Protein AF-A0A8I1H7A1-F1 (afdb_monomer_lite)

Structure (mmCIF, N/CA/C/O backbone):
data_AF-A0A8I1H7A1-F1
#
_entry.id   AF-A0A8I1H7A1-F1
#
loop_
_atom_site.group_PDB
_atom_site.id
_atom_site.type_symbol
_atom_site.label_atom_id
_atom_site.label_alt_id
_atom_site.label_comp_id
_atom_site.label_asym_id
_atom_site.l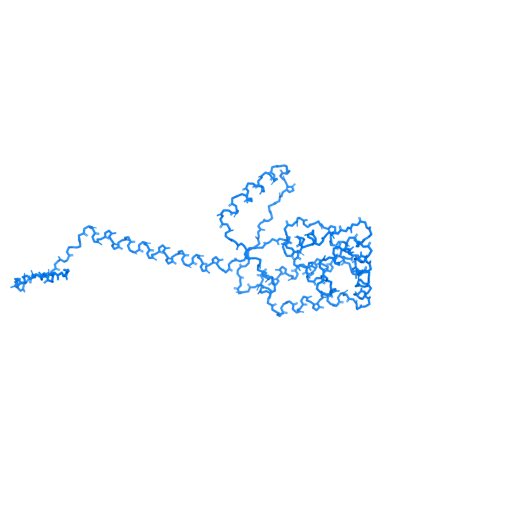abel_entity_id
_atom_site.label_seq_id
_atom_site.pdbx_PDB_ins_code
_atom_site.Cartn_x
_atom_site.Cartn_y
_atom_site.Cartn_z
_atom_site.occupancy
_atom_site.B_iso_or_equiv
_atom_site.auth_seq_id
_atom_site.auth_comp_id
_atom_site.auth_asym_id
_atom_site.auth_atom_id
_atom_site.pdbx_PDB_model_num
ATOM 1 N N . MET A 1 1 ? 8.834 31.599 65.708 1.00 32.88 1 MET A N 1
ATOM 2 C CA . MET A 1 1 ? 8.433 30.574 64.722 1.00 32.88 1 MET A CA 1
ATOM 3 C C . MET A 1 1 ? 7.404 29.672 65.388 1.00 32.88 1 MET A C 1
ATOM 5 O O . MET A 1 1 ? 7.697 29.190 66.468 1.00 32.88 1 MET A O 1
ATOM 9 N N . ASN A 1 2 ? 6.208 29.604 64.781 1.00 33.12 2 ASN A N 1
ATOM 10 C CA . ASN A 1 2 ? 5.102 28.621 64.853 1.00 33.12 2 ASN A CA 1
ATOM 11 C C . ASN A 1 2 ? 5.224 27.429 65.823 1.00 33.12 2 ASN A C 1
ATOM 13 O O . ASN A 1 2 ? 6.279 26.820 65.880 1.00 33.12 2 ASN A O 1
ATOM 17 N N . LYS A 1 3 ? 4.172 26.926 66.477 1.00 35.88 3 LYS A N 1
ATOM 18 C CA . LYS A 1 3 ? 2.730 27.231 66.564 1.00 35.88 3 LYS A CA 1
ATOM 19 C C . LYS A 1 3 ? 2.245 26.525 67.845 1.00 35.88 3 LYS A C 1
ATOM 21 O O . LYS A 1 3 ? 2.790 25.490 68.207 1.00 35.88 3 LYS A O 1
ATOM 26 N N . LYS A 1 4 ? 1.247 27.107 68.508 1.00 35.09 4 LYS A N 1
ATOM 27 C CA . LYS A 1 4 ? 0.499 26.514 69.621 1.00 35.09 4 LYS A CA 1
ATOM 28 C C . LYS A 1 4 ? -0.299 25.303 69.132 1.00 35.09 4 LYS A C 1
ATOM 30 O O . LYS A 1 4 ? -1.112 25.463 68.223 1.00 35.09 4 LYS A O 1
ATOM 35 N N . ASP A 1 5 ? -0.099 24.155 69.765 1.00 41.91 5 ASP A N 1
ATOM 36 C CA . ASP A 1 5 ? -1.094 23.086 69.816 1.00 41.91 5 ASP A CA 1
ATOM 37 C C . ASP A 1 5 ? -2.109 23.470 70.900 1.00 41.91 5 ASP A C 1
ATOM 39 O O . ASP A 1 5 ? -1.973 23.104 72.066 1.00 41.91 5 ASP A O 1
ATOM 43 N N . ASP A 1 6 ? -3.086 24.301 70.527 1.00 38.75 6 ASP A N 1
ATOM 44 C CA . ASP A 1 6 ? -4.230 24.590 71.390 1.00 38.75 6 ASP A CA 1
ATOM 45 C C . ASP A 1 6 ? -5.282 23.486 71.178 1.00 38.75 6 ASP A C 1
ATOM 47 O O . ASP A 1 6 ? -5.896 23.340 70.121 1.00 38.75 6 ASP A O 1
ATOM 51 N N . PHE A 1 7 ? -5.408 22.679 72.228 1.00 34.69 7 PHE A N 1
ATOM 52 C CA . PHE A 1 7 ? -6.359 21.607 72.478 1.00 34.69 7 PHE A CA 1
ATOM 53 C C . PHE A 1 7 ? -7.799 21.961 72.072 1.00 34.69 7 PHE A C 1
ATOM 55 O O . PHE A 1 7 ? -8.374 22.928 72.575 1.00 34.69 7 PHE A O 1
ATOM 62 N N . ILE A 1 8 ? -8.438 21.105 71.266 1.00 35.66 8 ILE A N 1
ATOM 63 C CA . ILE A 1 8 ? -9.904 21.048 71.220 1.00 35.66 8 ILE A CA 1
ATOM 64 C C . ILE A 1 8 ? -10.352 20.319 72.484 1.00 35.66 8 ILE A C 1
ATOM 66 O O . ILE A 1 8 ? -10.270 19.096 72.596 1.00 35.66 8 ILE A O 1
ATOM 70 N N . ASN A 1 9 ? -10.774 21.108 73.463 1.00 34.09 9 ASN A N 1
ATOM 71 C CA . ASN A 1 9 ? -11.337 20.637 74.714 1.00 34.09 9 ASN A CA 1
ATOM 72 C C . ASN A 1 9 ? -12.786 20.194 74.450 1.00 34.09 9 ASN A C 1
ATOM 74 O O . ASN A 1 9 ? -13.705 21.011 74.469 1.00 34.09 9 ASN A O 1
ATOM 78 N N . VAL A 1 10 ? -12.987 18.913 74.137 1.00 37.28 10 VAL A N 1
ATOM 79 C CA . VAL A 1 10 ? -14.326 18.317 74.059 1.00 37.28 10 VAL A CA 1
ATOM 80 C C . VAL A 1 10 ? -14.722 17.918 75.477 1.00 37.28 10 VAL A C 1
ATOM 82 O O . VAL A 1 10 ? -14.347 16.856 75.969 1.00 37.28 10 VAL A O 1
ATOM 85 N N . SER A 1 11 ? -15.448 18.795 76.167 1.00 37.56 11 SER A N 1
ATOM 86 C CA . SER A 1 11 ? -16.102 18.444 77.425 1.00 37.56 11 SER A CA 1
ATOM 87 C C . SER A 1 11 ? -17.269 17.506 77.123 1.00 37.56 11 SER A C 1
ATOM 89 O O . SER A 1 11 ? -18.320 17.947 76.660 1.00 37.56 11 SER A O 1
ATOM 91 N N . VAL A 1 12 ? -17.076 16.213 77.369 1.00 37.12 12 VAL A N 1
ATOM 92 C CA . VAL A 1 12 ? -18.150 15.218 77.336 1.00 37.12 12 VAL A CA 1
ATOM 93 C C . VAL A 1 12 ? -18.848 15.255 78.694 1.00 37.12 12 VAL A C 1
ATOM 95 O O . VAL A 1 12 ? -18.356 14.692 79.669 1.00 37.12 12 VAL A O 1
ATOM 98 N N . ALA A 1 13 ? -19.975 15.961 78.777 1.00 39.50 13 ALA A N 1
ATOM 99 C CA . ALA A 1 13 ?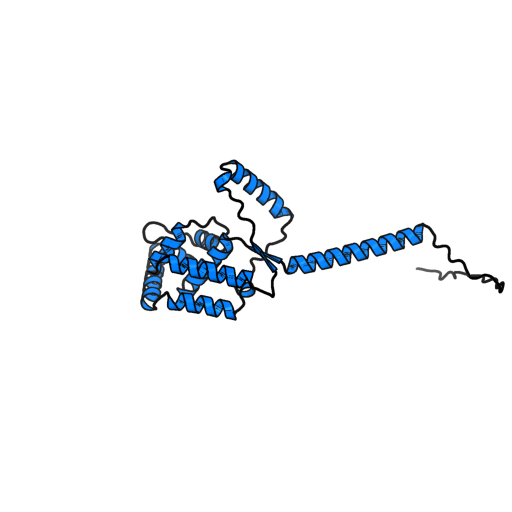 -20.949 15.690 79.824 1.00 39.50 13 ALA A CA 1
ATOM 100 C C . ALA A 1 13 ? -21.629 14.368 79.447 1.00 39.50 13 ALA A C 1
ATOM 102 O O . ALA A 1 13 ? -22.331 14.297 78.442 1.00 39.50 13 ALA A O 1
ATOM 103 N N . VAL A 1 14 ? -21.324 13.308 80.194 1.00 39.69 14 VAL A N 1
ATOM 104 C CA . VAL A 1 14 ? -21.950 11.996 80.022 1.00 39.69 14 VAL A CA 1
ATOM 105 C C . VAL A 1 14 ? -23.313 12.061 80.709 1.00 39.69 14 VAL A C 1
ATOM 107 O O . VAL A 1 14 ? -23.383 12.026 81.935 1.00 39.69 14 VAL A O 1
ATOM 110 N N . ASP A 1 15 ? -24.373 12.202 79.919 1.00 40.38 15 ASP A N 1
ATOM 111 C CA . ASP A 1 15 ? -25.725 11.796 80.302 1.00 40.38 15 ASP A CA 1
ATOM 112 C C . ASP A 1 15 ? -26.018 10.485 79.555 1.00 40.38 15 ASP A C 1
ATOM 114 O O . ASP A 1 15 ? -25.847 10.398 78.339 1.00 40.38 15 ASP A O 1
ATOM 118 N N . GLU A 1 16 ? -26.333 9.420 80.289 1.00 47.00 16 GLU A N 1
ATOM 119 C CA . GLU A 1 16 ? -26.251 8.028 79.818 1.00 47.00 16 GLU A CA 1
ATOM 120 C C . GLU A 1 16 ? -27.453 7.561 78.967 1.00 47.00 16 GLU A C 1
ATOM 122 O O . GLU A 1 16 ? -27.663 6.358 78.850 1.00 47.00 16 GLU A O 1
ATOM 127 N N . ASN A 1 17 ? -28.253 8.446 78.351 1.00 51.06 17 ASN A N 1
ATOM 128 C CA . ASN A 1 17 ? -29.466 8.021 77.622 1.00 51.06 17 ASN A CA 1
ATOM 129 C C . ASN A 1 17 ? -29.839 8.804 76.342 1.00 51.06 17 ASN A C 1
ATOM 131 O O . ASN A 1 17 ? -31.020 8.872 76.010 1.00 51.06 17 ASN A O 1
ATOM 135 N N . GLU A 1 18 ? -28.890 9.324 75.559 1.00 42.22 18 GLU A N 1
ATOM 136 C CA . GLU A 1 18 ? -29.196 9.792 74.192 1.00 42.22 18 GLU A CA 1
ATOM 137 C C . GLU A 1 18 ? -28.141 9.311 73.183 1.00 42.22 18 GLU A C 1
ATOM 139 O O . GLU A 1 18 ? -26.949 9.590 73.318 1.00 42.22 18 GLU A O 1
ATOM 144 N N . GLU A 1 19 ? -28.574 8.566 72.155 1.00 38.59 19 GLU A N 1
ATOM 145 C CA . GLU A 1 19 ? -27.741 8.299 70.976 1.00 38.59 19 GLU A CA 1
ATOM 146 C C . GLU A 1 19 ? -27.331 9.643 70.351 1.00 38.59 19 GLU A C 1
ATOM 148 O O . GLU A 1 19 ? -28.201 10.488 70.113 1.00 38.59 19 GLU A O 1
ATOM 153 N N . PRO A 1 20 ? -26.039 9.880 70.050 1.00 38.78 20 PRO A N 1
ATOM 154 C CA . PRO A 1 20 ? -25.630 11.135 69.447 1.00 38.78 20 PRO A CA 1
ATOM 155 C C . PRO A 1 20 ? -26.205 11.215 68.030 1.00 38.78 20 PRO A C 1
ATOM 157 O O . PRO A 1 20 ? -25.736 10.552 67.102 1.00 38.78 20 PRO A O 1
ATOM 160 N N . ALA A 1 21 ? -27.231 12.045 67.854 1.00 36.34 21 ALA A N 1
ATOM 161 C CA . ALA A 1 21 ? -27.730 12.418 66.543 1.00 36.34 21 ALA A CA 1
ATOM 162 C C . ALA A 1 21 ? -26.662 13.269 65.840 1.00 36.34 21 ALA A C 1
ATOM 164 O O . ALA A 1 21 ? -26.548 14.474 66.066 1.00 36.34 21 ALA A O 1
ATOM 165 N N . TYR A 1 22 ? -25.854 12.637 64.988 1.00 42.53 22 TYR A N 1
ATOM 166 C CA . TYR A 1 22 ? -24.931 13.339 64.102 1.00 42.53 22 TYR A CA 1
ATOM 167 C C . TYR A 1 22 ? -25.738 14.140 63.070 1.00 42.53 22 TYR A C 1
ATOM 169 O O . TYR A 1 22 ? -26.130 13.618 62.028 1.00 42.53 22 TYR A O 1
ATOM 177 N N . GLN A 1 23 ? -26.003 15.415 63.354 1.00 43.47 23 GLN A N 1
ATOM 178 C CA . GLN A 1 23 ? -26.499 16.349 62.348 1.00 43.47 23 GLN A CA 1
ATOM 179 C C . GLN A 1 23 ? -25.325 16.756 61.451 1.00 43.47 23 GLN A C 1
ATOM 181 O O . GLN A 1 23 ? -24.475 17.556 61.840 1.00 43.47 23 GLN A O 1
ATOM 186 N N . LEU A 1 24 ? -25.255 16.156 60.260 1.00 45.34 24 LEU A N 1
ATOM 187 C CA . LEU A 1 24 ? -24.391 16.627 59.178 1.00 45.34 24 LEU A CA 1
ATOM 188 C C . LEU A 1 24 ? -24.823 18.056 58.828 1.00 45.34 24 LEU A C 1
ATOM 190 O O . LEU A 1 24 ? -25.981 18.284 58.488 1.00 45.34 24 LEU A O 1
ATOM 194 N N . THR A 1 25 ? -23.917 19.023 58.951 1.00 55.69 25 THR A N 1
ATOM 195 C CA . THR A 1 25 ? -24.183 20.399 58.521 1.00 55.69 25 THR A CA 1
ATOM 196 C C . THR A 1 25 ? -24.289 20.449 56.993 1.00 55.69 25 THR A C 1
ATOM 198 O O . THR A 1 25 ? -23.639 19.667 56.290 1.00 55.69 25 THR A O 1
ATOM 201 N N . ASP A 1 26 ? -25.099 21.370 56.462 1.00 57.97 26 ASP A N 1
ATOM 202 C CA . ASP A 1 26 ? -25.325 21.515 55.013 1.00 57.97 26 ASP A CA 1
ATOM 203 C C . ASP A 1 26 ? -24.002 21.678 54.234 1.00 57.97 26 ASP A C 1
ATOM 205 O O . ASP A 1 26 ? -23.821 21.084 53.174 1.00 57.97 26 ASP A O 1
ATOM 209 N N . GLU A 1 27 ? -23.017 22.371 54.817 1.00 56.62 27 GLU A N 1
ATOM 210 C CA . GLU A 1 27 ? -21.684 22.557 54.226 1.00 56.62 27 GLU A CA 1
ATOM 211 C C . GLU A 1 27 ? -20.889 21.250 54.080 1.00 56.62 27 GLU A C 1
ATOM 213 O O . GLU A 1 27 ? -20.251 21.030 53.049 1.00 56.62 27 GLU A O 1
ATOM 218 N N . LEU A 1 28 ? -20.946 20.359 55.079 1.00 51.44 28 LEU A N 1
ATOM 219 C CA . LEU A 1 28 ? -20.243 19.072 55.038 1.00 51.44 28 LEU A CA 1
ATOM 220 C C . LEU A 1 28 ? -20.914 18.115 54.042 1.00 51.44 28 LEU A C 1
ATOM 222 O O . LEU A 1 28 ? -20.248 17.334 53.361 1.00 51.44 28 LEU A O 1
ATOM 226 N N . THR A 1 29 ? -22.237 18.216 53.919 1.00 56.41 29 THR A N 1
ATOM 227 C CA . THR A 1 29 ? -23.033 17.457 52.949 1.00 56.41 29 THR A CA 1
ATOM 228 C C . THR A 1 29 ? -22.692 17.883 51.517 1.00 56.41 29 THR A C 1
ATOM 230 O O . THR A 1 29 ? -22.436 17.031 50.665 1.00 56.41 29 THR A O 1
ATOM 233 N N . ASP A 1 30 ? -22.564 19.188 51.267 1.00 54.41 30 ASP A N 1
ATOM 234 C CA . ASP A 1 30 ? -22.158 19.743 49.971 1.00 54.41 30 ASP A CA 1
ATOM 235 C C . ASP A 1 30 ? -20.703 19.425 49.592 1.00 54.41 30 ASP A C 1
ATOM 237 O O . ASP A 1 30 ? -20.370 19.319 48.405 1.00 54.41 30 ASP A O 1
ATOM 241 N N . GLU A 1 31 ? -19.810 19.290 50.574 1.00 58.41 31 GLU A N 1
ATOM 242 C CA . GLU A 1 31 ? -18.428 18.848 50.355 1.00 58.41 31 GLU A CA 1
ATOM 243 C C . GLU A 1 31 ? -18.361 17.368 49.968 1.00 58.41 31 GLU A C 1
ATOM 245 O O . GLU A 1 31 ? -17.652 17.004 49.025 1.00 58.41 31 GLU A O 1
ATOM 250 N N . ILE A 1 32 ? -19.149 16.520 50.634 1.00 56.78 32 ILE A N 1
ATOM 251 C CA . ILE A 1 32 ? -19.260 15.091 50.320 1.00 56.78 32 ILE A CA 1
ATOM 252 C C . ILE A 1 32 ? -19.882 14.896 48.932 1.00 56.78 32 ILE A C 1
ATOM 254 O O . ILE A 1 32 ? -19.345 14.124 48.136 1.00 56.78 32 ILE A O 1
ATOM 258 N N . ILE A 1 33 ? -20.951 15.626 48.596 1.00 56.53 33 ILE A N 1
ATOM 259 C CA . ILE A 1 33 ? -21.580 15.578 47.266 1.00 56.53 33 ILE A CA 1
ATOM 260 C C . ILE A 1 33 ? -20.578 16.003 46.187 1.00 56.53 33 ILE A C 1
ATOM 262 O O . ILE A 1 33 ? -20.385 15.278 45.212 1.00 56.53 33 ILE A O 1
ATOM 266 N N . ARG A 1 34 ? -19.845 17.108 46.388 1.00 59.62 34 ARG A N 1
ATOM 267 C CA . ARG A 1 34 ? -18.797 17.543 45.447 1.00 59.62 34 ARG A CA 1
ATOM 268 C C . ARG A 1 34 ? -17.654 16.542 45.319 1.00 59.62 34 ARG A C 1
ATOM 270 O O . ARG A 1 34 ? -17.123 16.369 44.223 1.00 59.62 34 ARG A O 1
ATOM 277 N N . ALA A 1 35 ? -17.248 15.887 46.403 1.00 56.81 35 ALA A N 1
ATOM 278 C CA . ALA A 1 35 ? -16.208 14.864 46.366 1.00 56.81 35 ALA A CA 1
ATOM 279 C C . ALA A 1 35 ? -16.670 13.607 45.608 1.00 56.81 35 ALA A C 1
ATOM 281 O O . ALA A 1 35 ? -15.897 13.051 44.824 1.00 56.81 35 ALA A O 1
ATOM 282 N N . ILE A 1 36 ? -17.928 13.194 45.793 1.00 57.94 36 ILE A N 1
ATOM 283 C CA . ILE A 1 36 ? -18.551 12.073 45.077 1.00 57.94 36 ILE A CA 1
ATOM 284 C C . ILE A 1 36 ? -18.686 12.401 43.589 1.00 57.94 36 ILE A C 1
ATOM 286 O O . ILE A 1 36 ? -18.237 11.608 42.763 1.00 57.94 36 ILE A O 1
ATOM 290 N N . ASP A 1 37 ? -19.201 13.581 43.240 1.00 56.47 37 ASP A N 1
ATOM 291 C CA . ASP A 1 37 ? -19.357 14.019 41.850 1.00 56.47 37 ASP A CA 1
ATOM 292 C C . ASP A 1 37 ? -18.008 14.161 41.143 1.00 56.47 37 ASP A C 1
ATOM 294 O O . ASP A 1 37 ? -17.849 13.719 40.005 1.00 56.47 37 ASP A O 1
ATOM 298 N N . ASN A 1 38 ? -16.991 14.709 41.814 1.00 59.91 38 ASN A N 1
ATOM 299 C CA . ASN A 1 38 ? -15.650 14.818 41.244 1.00 59.91 38 ASN A CA 1
ATOM 300 C C . ASN A 1 38 ? -14.985 13.448 41.055 1.00 59.91 38 ASN A C 1
ATOM 302 O O . ASN A 1 38 ? -14.367 13.221 40.015 1.00 59.91 38 ASN A O 1
ATOM 306 N N . ASN A 1 39 ? -15.129 12.514 42.000 1.00 59.09 39 ASN A N 1
ATOM 307 C CA . ASN A 1 39 ? -14.606 11.153 41.836 1.00 59.09 39 ASN A CA 1
ATOM 308 C C . ASN A 1 39 ? -15.377 10.353 40.782 1.00 59.09 39 ASN A C 1
ATOM 310 O O . ASN A 1 39 ? -14.766 9.593 40.031 1.00 59.09 39 ASN A O 1
ATOM 314 N N . PHE A 1 40 ? -16.695 10.529 40.686 1.00 55.44 40 PHE A N 1
ATOM 315 C CA . PHE A 1 40 ? -17.517 9.877 39.674 1.00 55.44 40 PHE A CA 1
ATOM 316 C C . PHE A 1 40 ? -17.194 10.411 38.276 1.00 55.44 40 PHE A C 1
ATOM 318 O O . PHE A 1 40 ? -16.955 9.624 37.361 1.00 55.44 40 PHE A O 1
ATOM 325 N N . ASN A 1 41 ? -17.074 11.733 38.120 1.00 58.16 41 ASN A N 1
ATOM 326 C CA . ASN A 1 41 ? -16.686 12.370 36.862 1.00 58.16 41 ASN A CA 1
ATOM 327 C C . ASN A 1 41 ? -15.252 12.026 36.460 1.00 58.16 41 ASN A C 1
ATOM 329 O O . ASN A 1 41 ? -15.004 11.760 35.287 1.00 58.16 41 ASN A O 1
ATOM 333 N N . LYS A 1 42 ? -14.321 11.950 37.415 1.00 56.91 42 LYS A N 1
ATOM 334 C CA . LYS A 1 42 ? -12.947 11.513 37.153 1.00 56.91 42 LYS A CA 1
ATOM 335 C C . LYS A 1 42 ? -12.884 10.032 36.770 1.00 56.91 42 LYS A C 1
ATOM 337 O O . LYS A 1 42 ? -12.254 9.702 35.776 1.00 56.91 42 LYS A O 1
ATOM 342 N N . SER A 1 43 ? -13.612 9.155 37.464 1.00 60.06 43 SER A N 1
ATOM 343 C CA . SER A 1 43 ? -13.704 7.727 37.121 1.00 60.06 43 SER A CA 1
ATOM 344 C C . SER A 1 43 ? -14.382 7.493 35.766 1.00 60.06 43 SER A C 1
ATOM 346 O O . SER A 1 43 ? -13.986 6.603 35.014 1.00 60.06 43 SER A O 1
ATOM 348 N N . CYS A 1 44 ? -15.398 8.291 35.427 1.00 48.72 44 CYS A N 1
ATOM 349 C CA . CYS A 1 44 ? -16.072 8.231 34.135 1.00 48.72 44 CYS A CA 1
ATOM 350 C C . CYS A 1 44 ? -15.167 8.767 33.018 1.00 48.72 44 CYS A C 1
ATOM 352 O O . CYS A 1 44 ? -15.040 8.114 31.988 1.00 48.72 44 CYS A O 1
ATOM 354 N N . ALA A 1 45 ? -14.461 9.879 33.245 1.00 50.19 45 ALA A N 1
ATOM 355 C CA . ALA A 1 45 ? -13.460 10.411 32.324 1.00 50.19 45 ALA A CA 1
ATOM 356 C C . ALA A 1 45 ? -12.310 9.421 32.097 1.00 50.19 45 ALA A C 1
ATOM 358 O O . ALA A 1 45 ? -11.967 9.171 30.952 1.00 50.19 45 ALA A O 1
ATOM 359 N N . GLU A 1 46 ? -11.794 8.773 33.144 1.00 54.22 46 GLU A N 1
ATOM 360 C CA . GLU A 1 46 ? -10.767 7.727 33.041 1.00 54.22 46 GLU A CA 1
ATOM 361 C C . GLU A 1 46 ? -11.284 6.484 32.295 1.00 54.22 46 GLU A C 1
ATOM 363 O O . GLU A 1 46 ? -10.560 5.895 31.497 1.00 54.22 46 GLU A O 1
ATOM 368 N N . LYS A 1 47 ? -12.551 6.088 32.486 1.00 49.81 47 LYS A N 1
ATOM 369 C CA . LYS A 1 47 ? -13.183 4.996 31.719 1.00 49.81 47 LYS A CA 1
ATOM 370 C C . LYS A 1 47 ? -13.416 5.370 30.256 1.00 49.81 47 LYS A C 1
ATOM 372 O O . LYS A 1 47 ? -13.212 4.527 29.387 1.00 49.81 47 LYS A O 1
ATOM 377 N N . ILE A 1 48 ? -13.825 6.606 29.978 1.00 47.16 48 ILE A N 1
ATOM 378 C CA . ILE A 1 48 ? -13.997 7.150 28.625 1.00 47.16 48 ILE A CA 1
ATOM 379 C C . ILE A 1 48 ? -12.635 7.284 27.940 1.00 47.16 48 ILE A C 1
ATOM 381 O O . ILE A 1 48 ? -12.503 6.894 26.788 1.00 47.16 48 ILE A O 1
ATOM 385 N N . GLU A 1 49 ? -11.599 7.727 28.647 1.00 45.09 49 GLU A N 1
ATOM 386 C CA . GLU A 1 49 ? -10.218 7.797 28.166 1.00 45.09 49 GLU A CA 1
ATOM 387 C C . GLU A 1 49 ? -9.637 6.391 27.929 1.00 45.09 49 GLU A C 1
ATOM 389 O O . GLU A 1 49 ? -9.000 6.154 26.902 1.00 45.09 49 GLU A O 1
ATOM 394 N N . ALA A 1 50 ? -9.949 5.415 28.792 1.00 47.47 50 ALA A N 1
ATOM 395 C CA . ALA A 1 50 ? -9.615 3.995 28.619 1.00 47.47 50 ALA A CA 1
ATOM 396 C C . ALA A 1 50 ? -10.385 3.310 27.466 1.00 47.47 50 ALA A C 1
ATOM 398 O O . ALA A 1 50 ? -9.902 2.334 26.882 1.00 47.47 50 ALA A O 1
ATOM 399 N N . LEU A 1 51 ? -11.585 3.798 27.134 1.00 45.78 51 LEU A N 1
ATOM 400 C CA . LEU A 1 51 ? -12.372 3.382 25.967 1.00 45.78 51 LEU A CA 1
ATOM 401 C C . LEU A 1 51 ? -11.854 4.050 24.684 1.00 45.78 51 LEU A C 1
ATOM 403 O O . LEU A 1 51 ? -11.679 3.375 23.672 1.00 45.78 51 LEU A O 1
ATOM 407 N N . HIS A 1 52 ? -11.533 5.344 24.735 1.00 45.09 52 HIS A N 1
ATOM 408 C CA . HIS A 1 52 ? -10.968 6.117 23.626 1.00 45.09 52 HIS A CA 1
ATOM 409 C C . HIS A 1 52 ? -9.561 5.637 23.252 1.00 45.09 52 HIS A C 1
ATOM 411 O O . HIS A 1 52 ? -9.238 5.578 22.070 1.00 45.09 52 HIS A O 1
ATOM 417 N N . THR A 1 53 ? -8.748 5.193 24.215 1.00 50.16 53 THR A N 1
ATOM 418 C CA . THR A 1 53 ? -7.428 4.588 23.942 1.00 50.16 53 THR A CA 1
ATOM 419 C C . THR A 1 53 ? -7.500 3.243 23.205 1.00 50.16 53 THR A C 1
ATOM 421 O O . THR A 1 53 ? -6.468 2.749 22.754 1.00 50.16 53 THR A O 1
ATOM 424 N N . LYS A 1 54 ? -8.691 2.646 23.033 1.00 56.31 54 LYS A N 1
ATOM 425 C CA . LYS A 1 54 ? -8.890 1.364 22.328 1.00 56.31 54 LYS A CA 1
ATOM 426 C C . LYS A 1 54 ? -9.674 1.467 21.021 1.00 56.31 54 LYS A C 1
ATOM 428 O O . LYS A 1 54 ? -9.804 0.450 20.332 1.00 56.31 54 LYS A O 1
ATOM 433 N N . ILE A 1 55 ? -10.201 2.646 20.692 1.00 59.59 55 ILE A N 1
ATOM 434 C CA . ILE A 1 55 ? -10.963 2.868 19.463 1.00 59.59 55 ILE A CA 1
ATOM 435 C C . ILE A 1 55 ? -10.025 3.403 18.383 1.00 59.59 55 ILE A C 1
ATOM 437 O O . ILE A 1 55 ? -9.475 4.495 18.496 1.00 59.59 55 ILE A O 1
ATOM 441 N N . ILE A 1 56 ? -9.850 2.625 17.320 1.00 67.12 56 ILE A N 1
ATOM 442 C CA . ILE A 1 56 ? -9.076 3.020 16.145 1.00 67.12 56 ILE A CA 1
ATOM 443 C C . ILE A 1 56 ? -10.058 3.527 15.104 1.00 67.12 56 ILE A C 1
ATOM 445 O O . ILE A 1 56 ? -10.944 2.788 14.693 1.00 67.12 56 ILE A O 1
ATOM 449 N N . ILE A 1 57 ? -9.900 4.768 14.661 1.00 65.19 57 ILE A N 1
ATOM 450 C CA . ILE A 1 57 ? -10.695 5.313 13.559 1.00 65.19 57 ILE A CA 1
ATOM 451 C C . ILE A 1 57 ? -9.851 5.236 12.292 1.00 65.19 57 ILE A C 1
ATOM 453 O O . ILE A 1 57 ? -8.725 5.728 12.302 1.00 65.19 57 ILE A O 1
ATOM 457 N N . THR A 1 58 ? -10.379 4.642 11.220 1.00 72.38 58 THR A N 1
ATOM 458 C CA . THR A 1 58 ? -9.672 4.567 9.932 1.00 72.38 58 THR A CA 1
ATOM 459 C C . THR A 1 58 ? -10.560 4.859 8.723 1.00 72.38 58 THR A C 1
ATOM 461 O O . THR A 1 58 ? -11.773 4.698 8.808 1.00 72.38 58 THR A O 1
ATOM 464 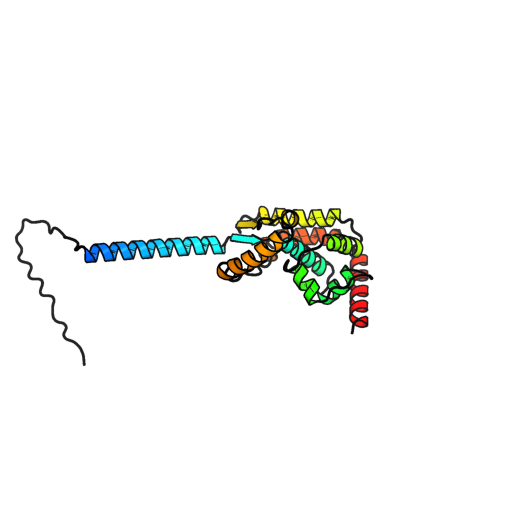N N . SER A 1 59 ? -9.995 5.289 7.591 1.00 77.88 59 SER A N 1
ATOM 465 C CA . SER A 1 59 ? -10.724 5.500 6.330 1.00 77.88 59 SER A CA 1
ATOM 466 C C . SER A 1 59 ? -10.312 4.543 5.208 1.00 77.88 59 SER A C 1
ATOM 468 O O . SER A 1 59 ? -9.265 3.894 5.246 1.00 77.88 59 SER A O 1
ATOM 470 N N . ALA A 1 60 ? -11.134 4.490 4.155 1.00 81.50 60 ALA A N 1
ATOM 471 C CA . ALA A 1 60 ? -10.847 3.710 2.954 1.00 81.50 60 ALA A CA 1
ATOM 472 C C . ALA A 1 60 ? -9.500 4.098 2.314 1.00 81.50 60 ALA A C 1
ATOM 474 O O . ALA A 1 60 ? -8.765 3.221 1.854 1.00 81.50 60 ALA A O 1
ATOM 475 N N . GLU A 1 61 ? -9.163 5.392 2.315 1.00 84.31 61 GLU A N 1
ATOM 476 C CA . GLU A 1 61 ? -7.904 5.927 1.795 1.00 84.31 61 GLU A CA 1
ATOM 477 C C . GLU A 1 61 ? -6.696 5.502 2.628 1.00 84.31 61 GLU A C 1
ATOM 479 O O . GLU A 1 61 ? -5.655 5.198 2.056 1.00 84.31 61 GLU A O 1
ATOM 484 N N . GLU A 1 62 ? -6.808 5.448 3.955 1.00 84.44 62 GLU A N 1
ATOM 485 C CA . GLU A 1 62 ? -5.701 5.012 4.815 1.00 84.44 62 GLU A CA 1
ATOM 486 C C . GLU A 1 62 ? -5.399 3.525 4.626 1.00 84.44 62 GLU A C 1
ATOM 488 O O . GLU A 1 62 ? -4.238 3.141 4.494 1.00 84.44 62 GLU A O 1
ATOM 493 N N . ILE A 1 63 ? -6.438 2.692 4.525 1.00 87.38 63 ILE A N 1
ATOM 494 C CA . ILE A 1 63 ? -6.294 1.253 4.260 1.00 87.38 63 ILE A CA 1
ATOM 495 C C . ILE A 1 63 ? -5.676 1.028 2.882 1.00 87.38 63 ILE A C 1
ATOM 497 O O . ILE A 1 63 ? -4.793 0.187 2.704 1.00 87.38 63 ILE A O 1
ATOM 501 N N . PHE A 1 64 ? -6.108 1.810 1.896 1.00 88.88 64 PHE A N 1
ATOM 502 C CA . PHE A 1 64 ? -5.563 1.720 0.553 1.00 88.88 64 PHE A CA 1
ATOM 503 C C . PHE A 1 64 ? -4.105 2.204 0.517 1.00 88.88 64 PHE A C 1
ATOM 505 O O . PHE A 1 64 ? -3.249 1.566 -0.096 1.00 88.88 64 PHE A O 1
ATOM 512 N N . GLY A 1 65 ? -3.793 3.301 1.208 1.00 89.25 65 GLY A N 1
ATOM 513 C CA . GLY A 1 65 ? -2.429 3.789 1.388 1.00 89.25 65 GLY A CA 1
ATOM 514 C C . GLY A 1 65 ? -1.531 2.743 2.047 1.00 89.25 65 GLY A C 1
ATOM 515 O O . GLY A 1 65 ? -0.406 2.509 1.596 1.00 89.25 65 GLY A O 1
ATOM 516 N N . TYR A 1 66 ? -2.056 2.028 3.038 1.00 90.38 66 TYR A N 1
ATOM 517 C CA . TYR A 1 66 ? -1.351 0.923 3.666 1.00 90.38 66 TYR A CA 1
ATOM 518 C C . TYR A 1 66 ? -1.130 -0.261 2.713 1.00 90.38 66 TYR A C 1
ATOM 520 O O . TYR A 1 66 ? -0.034 -0.819 2.668 1.00 90.38 66 TYR A O 1
ATOM 528 N N . MET A 1 67 ? -2.106 -0.600 1.868 1.00 93.00 67 MET A N 1
ATOM 529 C CA . MET A 1 67 ? -1.909 -1.592 0.807 1.00 93.00 67 MET A CA 1
ATOM 530 C C . MET A 1 67 ? -0.766 -1.182 -0.141 1.00 93.00 67 MET A C 1
ATOM 532 O O . MET A 1 67 ? 0.107 -2.000 -0.436 1.00 93.00 67 MET A O 1
ATOM 536 N N . LEU A 1 68 ? -0.706 0.086 -0.572 1.00 93.69 68 LEU A N 1
ATOM 537 C CA . LEU A 1 68 ? 0.408 0.598 -1.389 1.00 93.69 68 LEU A CA 1
ATOM 538 C C . LEU A 1 68 ? 1.761 0.468 -0.677 1.00 93.69 68 LEU A C 1
ATOM 540 O O . LEU A 1 68 ? 2.762 0.117 -1.308 1.00 93.69 68 LEU A O 1
ATOM 544 N N . TYR A 1 69 ? 1.788 0.726 0.632 1.00 93.25 69 TYR A N 1
ATOM 545 C CA . TYR A 1 69 ? 2.969 0.524 1.466 1.00 93.25 69 TYR A CA 1
ATOM 546 C C . TYR A 1 69 ? 3.443 -0.933 1.436 1.00 93.25 69 TYR A C 1
ATOM 548 O O . TYR A 1 69 ? 4.637 -1.177 1.231 1.00 93.25 69 TYR A O 1
ATOM 556 N N . LEU A 1 70 ? 2.529 -1.897 1.577 1.00 94.12 70 LEU A N 1
ATOM 557 C CA . LEU A 1 70 ? 2.860 -3.320 1.524 1.00 94.12 70 LEU A CA 1
ATOM 558 C C . LEU A 1 70 ? 3.429 -3.707 0.159 1.00 94.12 70 LEU A C 1
ATOM 560 O O . LEU A 1 70 ? 4.498 -4.312 0.099 1.00 94.12 70 LEU A O 1
ATOM 564 N N . PHE A 1 71 ? 2.791 -3.300 -0.940 1.00 95.25 71 PHE A N 1
ATOM 565 C CA . PHE A 1 71 ? 3.315 -3.556 -2.285 1.00 95.25 71 PHE A CA 1
ATOM 566 C C . PHE A 1 71 ? 4.712 -2.972 -2.479 1.00 95.25 71 PHE A C 1
ATOM 568 O O . PHE A 1 71 ? 5.612 -3.668 -2.945 1.00 95.25 71 PHE A O 1
ATOM 575 N N . ARG A 1 72 ? 4.936 -1.723 -2.057 1.00 95.44 72 ARG A N 1
ATOM 576 C CA . ARG A 1 72 ? 6.259 -1.101 -2.147 1.00 95.44 72 ARG A CA 1
ATOM 577 C C . ARG A 1 72 ? 7.317 -1.899 -1.379 1.00 95.44 72 ARG A C 1
ATOM 579 O O . ARG A 1 72 ? 8.432 -2.069 -1.872 1.00 95.44 72 ARG A O 1
ATOM 586 N N . LYS A 1 73 ? 6.989 -2.360 -0.168 1.00 94.75 73 LYS A N 1
ATOM 587 C CA . LYS A 1 73 ? 7.902 -3.157 0.662 1.00 94.75 73 LYS A CA 1
ATOM 588 C C . LYS A 1 73 ? 8.214 -4.511 0.032 1.00 94.75 73 LYS A C 1
ATOM 590 O O . LYS A 1 73 ? 9.385 -4.869 -0.014 1.00 94.75 73 LYS A O 1
ATOM 595 N N . ASN A 1 74 ? 7.212 -5.194 -0.517 1.00 94.62 74 ASN A N 1
ATOM 596 C CA . ASN A 1 74 ? 7.390 -6.460 -1.234 1.00 94.62 74 ASN A CA 1
ATOM 597 C C . ASN A 1 74 ? 8.197 -6.293 -2.532 1.00 94.62 74 ASN A C 1
ATOM 599 O O . ASN A 1 74 ? 8.951 -7.180 -2.917 1.00 94.62 74 ASN A O 1
ATOM 603 N N . LEU A 1 75 ? 8.116 -5.126 -3.175 1.00 95.50 75 LEU A N 1
ATOM 604 C CA . LEU A 1 75 ? 8.971 -4.773 -4.310 1.00 95.50 75 LEU A CA 1
ATOM 605 C C . LEU A 1 75 ? 10.396 -4.366 -3.898 1.00 95.50 75 LEU A C 1
ATOM 607 O O . LEU A 1 75 ? 11.248 -4.179 -4.764 1.00 95.50 75 LEU A O 1
ATOM 611 N N . GLY A 1 76 ? 10.684 -4.216 -2.601 1.00 94.31 76 GLY A N 1
ATOM 612 C CA . GLY A 1 76 ? 11.994 -3.791 -2.102 1.00 94.31 76 GLY A CA 1
ATOM 613 C C . GLY A 1 76 ? 12.343 -2.333 -2.416 1.00 94.31 76 GLY A C 1
ATOM 614 O O . GLY A 1 76 ? 13.519 -1.984 -2.437 1.00 94.31 76 GLY A O 1
ATOM 615 N N . LEU A 1 77 ? 11.343 -1.480 -2.666 1.00 95.62 77 LEU A N 1
ATOM 616 C CA . LEU A 1 77 ? 11.554 -0.097 -3.098 1.00 95.62 77 LEU A CA 1
ATOM 617 C C . LEU A 1 77 ? 11.418 0.909 -1.947 1.00 95.62 77 LEU A C 1
ATOM 619 O O . LEU A 1 77 ? 10.632 0.753 -1.000 1.00 95.62 77 LEU A O 1
ATOM 623 N N . ASN A 1 78 ? 12.136 2.022 -2.056 1.00 94.56 78 ASN A N 1
ATOM 624 C CA . ASN A 1 78 ? 11.884 3.215 -1.255 1.00 94.56 78 ASN A CA 1
ATOM 625 C C . ASN A 1 78 ? 10.794 4.107 -1.894 1.00 94.56 78 ASN A C 1
ATOM 627 O O . ASN A 1 78 ? 10.342 3.879 -3.015 1.00 94.56 78 ASN A O 1
ATOM 631 N N . GLN A 1 79 ? 10.305 5.112 -1.160 1.00 92.00 79 GLN A N 1
ATOM 632 C CA . GLN A 1 79 ? 9.203 5.974 -1.628 1.00 92.00 79 GLN A CA 1
ATOM 633 C C . GLN A 1 79 ? 9.568 6.807 -2.864 1.00 92.00 79 GLN A C 1
ATOM 635 O O . GLN A 1 79 ? 8.690 7.117 -3.665 1.00 92.00 79 GLN A O 1
ATOM 640 N N . THR A 1 80 ? 10.840 7.183 -3.017 1.00 92.62 80 THR A N 1
ATOM 641 C CA . THR A 1 80 ? 11.317 7.912 -4.198 1.00 92.62 80 THR A CA 1
ATOM 642 C C . THR A 1 80 ? 11.262 7.006 -5.421 1.00 92.62 80 THR A C 1
ATOM 644 O O . THR A 1 80 ? 10.652 7.372 -6.417 1.00 92.62 80 THR A O 1
ATOM 647 N N . GLU A 1 81 ? 11.838 5.809 -5.316 1.00 94.81 81 GLU A N 1
ATOM 648 C CA . GLU A 1 81 ? 11.850 4.785 -6.365 1.00 94.81 81 GLU A CA 1
ATOM 649 C C . GLU A 1 81 ? 10.436 4.414 -6.809 1.00 94.81 81 GLU A C 1
ATOM 651 O O . GLU A 1 81 ? 10.112 4.517 -7.990 1.00 94.81 81 GLU A O 1
ATOM 656 N N . MET A 1 82 ? 9.570 4.061 -5.854 1.00 94.88 82 MET A N 1
ATOM 657 C CA . MET A 1 82 ? 8.182 3.699 -6.139 1.00 94.88 82 MET A CA 1
ATOM 658 C C . MET A 1 82 ? 7.423 4.843 -6.813 1.00 94.88 82 MET A C 1
ATOM 660 O O . MET A 1 82 ? 6.700 4.620 -7.782 1.00 94.88 82 MET A O 1
ATOM 664 N N . GLY A 1 83 ? 7.634 6.080 -6.352 1.00 91.56 83 GLY A N 1
ATOM 665 C CA . GLY A 1 83 ? 7.032 7.262 -6.960 1.00 91.56 83 GLY A CA 1
ATOM 666 C C . GLY A 1 83 ? 7.440 7.470 -8.422 1.00 91.56 83 GLY A C 1
ATOM 667 O O . GLY A 1 83 ? 6.618 7.933 -9.213 1.00 91.56 83 GLY A O 1
ATOM 668 N N . GLN A 1 84 ? 8.664 7.085 -8.799 1.00 90.56 84 GLN A N 1
ATOM 669 C CA . GLN A 1 84 ? 9.133 7.151 -10.186 1.00 90.56 84 GLN A CA 1
ATOM 670 C C . GLN A 1 84 ? 8.548 6.048 -11.073 1.00 90.56 84 GLN A C 1
ATOM 672 O O . GLN A 1 84 ? 8.260 6.313 -12.237 1.00 90.56 84 GLN A O 1
ATOM 677 N N . VAL A 1 85 ? 8.383 4.823 -10.560 1.00 92.00 85 VAL A N 1
ATOM 678 C CA . VAL A 1 85 ? 7.947 3.685 -11.393 1.00 92.00 85 VAL A CA 1
ATOM 679 C C . VAL A 1 85 ? 6.439 3.521 -11.481 1.00 92.00 85 VAL A C 1
ATOM 681 O O . VAL A 1 85 ? 5.956 3.054 -12.510 1.00 92.00 85 VAL A O 1
ATOM 684 N N . ILE A 1 86 ? 5.686 3.895 -10.440 1.00 89.38 86 ILE A N 1
ATOM 685 C CA . ILE A 1 86 ? 4.264 3.548 -10.357 1.00 89.38 86 ILE A CA 1
ATOM 686 C C . ILE A 1 86 ? 3.448 4.185 -11.485 1.00 89.38 86 ILE A C 1
ATOM 688 O O . ILE A 1 86 ? 2.633 3.505 -12.087 1.00 89.38 86 ILE A O 1
ATOM 692 N N . GLY A 1 87 ? 3.694 5.447 -11.842 1.00 76.88 87 GLY A N 1
ATOM 693 C CA . GLY A 1 87 ? 2.978 6.112 -12.940 1.00 76.88 87 GLY A CA 1
ATOM 694 C C . GLY A 1 87 ? 3.579 5.878 -14.335 1.00 76.88 87 GLY A C 1
ATOM 695 O O . GLY A 1 87 ? 3.131 6.480 -15.315 1.00 76.88 87 GLY A O 1
ATOM 696 N N . GLY A 1 88 ? 4.584 5.003 -14.447 1.00 72.81 88 GLY A N 1
ATOM 697 C CA . GLY A 1 88 ? 5.197 4.627 -15.715 1.00 72.81 88 GLY A CA 1
ATOM 698 C C . GLY A 1 88 ? 5.870 5.796 -16.444 1.00 72.81 88 GLY A C 1
ATOM 699 O O . GLY A 1 88 ? 6.667 6.532 -15.872 1.00 72.81 88 GLY A O 1
ATOM 700 N N . LEU A 1 89 ? 5.606 5.916 -17.749 1.00 68.75 89 LEU A N 1
ATOM 701 C CA . LEU A 1 89 ? 6.211 6.946 -18.609 1.00 68.75 89 LEU A CA 1
ATOM 702 C C . LEU A 1 89 ? 5.488 8.297 -18.534 1.00 68.75 89 LEU A C 1
ATOM 704 O O . LEU A 1 89 ? 6.097 9.328 -18.802 1.00 68.75 89 LEU A O 1
ATOM 708 N N . PHE A 1 90 ? 4.202 8.293 -18.183 1.00 70.19 90 PHE A N 1
ATOM 709 C CA . PHE A 1 90 ? 3.330 9.464 -18.318 1.00 70.19 90 PHE A CA 1
ATOM 710 C C . PHE A 1 90 ? 3.164 10.244 -17.020 1.00 70.19 90 PHE A C 1
ATOM 712 O O . PHE A 1 90 ? 2.824 11.424 -17.046 1.00 70.19 90 PHE A O 1
ATOM 719 N N . PHE A 1 91 ? 3.388 9.592 -15.880 1.00 77.69 91 PHE A N 1
ATOM 720 C CA . PHE A 1 91 ? 3.157 10.199 -14.584 1.00 77.69 91 PHE A CA 1
ATOM 721 C C . PHE A 1 91 ? 4.240 9.786 -13.588 1.00 77.69 91 PHE A C 1
ATOM 723 O O . PHE A 1 91 ? 4.605 8.618 -13.491 1.00 77.69 91 PHE A O 1
ATOM 730 N N . LYS A 1 92 ? 4.746 10.744 -12.812 1.00 82.25 92 LYS A N 1
ATOM 731 C CA . LYS A 1 92 ? 5.751 10.507 -11.772 1.00 82.25 92 LYS A CA 1
ATOM 732 C C . LYS A 1 92 ? 5.320 11.202 -10.491 1.00 82.25 92 LYS A C 1
ATOM 734 O O . LYS A 1 92 ? 4.948 12.374 -10.508 1.00 82.25 92 LYS A O 1
ATOM 739 N N . TYR A 1 93 ? 5.401 10.495 -9.371 1.00 86.94 93 TYR A N 1
ATOM 740 C CA . TYR A 1 93 ? 5.203 11.086 -8.054 1.00 86.94 93 TYR A CA 1
ATOM 741 C C . TYR A 1 93 ? 6.542 11.545 -7.481 1.00 86.94 93 TYR A C 1
ATOM 743 O O . TYR A 1 93 ? 7.553 10.843 -7.540 1.00 86.94 93 TYR A O 1
ATOM 751 N N . THR A 1 94 ? 6.537 12.713 -6.841 1.00 87.88 94 THR A N 1
ATOM 752 C CA . THR A 1 94 ? 7.625 13.083 -5.934 1.00 87.88 94 THR A CA 1
ATOM 753 C C . THR A 1 94 ? 7.608 12.161 -4.715 1.00 87.88 94 THR A C 1
ATOM 755 O O . THR A 1 94 ? 6.564 11.610 -4.354 1.00 87.88 94 THR A O 1
ATOM 758 N N . ARG A 1 95 ? 8.739 12.048 -4.008 1.00 88.31 95 ARG A N 1
ATOM 759 C CA . ARG A 1 95 ? 8.810 11.305 -2.738 1.00 88.31 95 ARG A CA 1
ATOM 760 C C . ARG A 1 95 ? 7.714 11.741 -1.758 1.00 88.31 95 ARG A C 1
ATOM 762 O O . ARG A 1 95 ? 7.074 10.897 -1.138 1.00 88.31 95 ARG A O 1
ATOM 769 N N . SER A 1 96 ? 7.491 13.052 -1.613 1.00 85.19 96 SER A N 1
ATOM 770 C CA . SER A 1 96 ? 6.476 13.569 -0.684 1.00 85.19 96 SER A CA 1
ATOM 771 C C . SER A 1 96 ? 5.054 13.288 -1.172 1.00 85.19 96 SER A C 1
ATOM 773 O O . SER A 1 96 ? 4.192 12.975 -0.354 1.00 85.19 96 SER A O 1
ATOM 775 N N . GLY A 1 97 ? 4.816 13.346 -2.486 1.00 85.94 97 GLY A N 1
ATOM 776 C CA . GLY A 1 97 ? 3.535 12.999 -3.095 1.00 85.94 97 GLY A CA 1
ATOM 777 C C . GLY A 1 97 ? 3.183 11.533 -2.866 1.00 85.94 97 GLY A C 1
ATOM 778 O O . GLY A 1 97 ? 2.104 11.238 -2.363 1.00 85.94 97 GLY A O 1
ATOM 779 N N . TYR A 1 98 ? 4.124 10.627 -3.137 1.00 89.44 98 TYR A N 1
ATOM 780 C CA . TYR A 1 98 ? 3.924 9.199 -2.895 1.00 89.44 98 TYR A CA 1
ATOM 781 C C . TYR A 1 98 ? 3.766 8.881 -1.400 1.00 89.44 98 TYR A C 1
ATOM 783 O O . TYR A 1 98 ? 2.889 8.120 -1.008 1.00 89.44 98 TYR A O 1
ATOM 791 N N . SER A 1 99 ? 4.541 9.534 -0.530 1.00 87.06 99 SER A N 1
ATOM 792 C CA . SER A 1 99 ? 4.407 9.374 0.923 1.00 87.06 99 SER A CA 1
ATOM 793 C C . SER A 1 99 ? 3.022 9.781 1.452 1.00 87.06 99 SER A C 1
ATOM 795 O O . SER A 1 99 ? 2.516 9.145 2.371 1.00 87.06 99 SER A O 1
ATOM 797 N N . LYS A 1 100 ? 2.392 10.814 0.875 1.00 84.94 100 LYS A N 1
ATOM 798 C CA . LYS A 1 100 ? 1.016 11.214 1.225 1.00 84.94 100 LYS A CA 1
ATOM 799 C C . LYS A 1 100 ? -0.020 10.176 0.794 1.00 84.94 100 LYS A C 1
ATOM 801 O O . LYS A 1 100 ? -0.988 9.979 1.521 1.00 84.94 100 LYS A O 1
ATOM 806 N N . LEU A 1 101 ? 0.201 9.502 -0.337 1.00 86.50 101 LEU A N 1
ATOM 807 C CA . LEU A 1 101 ? -0.654 8.399 -0.782 1.00 86.50 101 LEU A CA 1
ATOM 808 C C . LEU A 1 101 ? -0.596 7.228 0.199 1.00 86.50 101 LEU A C 1
ATOM 810 O O . LEU A 1 101 ? -1.642 6.739 0.602 1.00 86.50 101 LEU A O 1
ATOM 814 N N . GLU A 1 102 ? 0.601 6.831 0.645 1.00 88.69 102 GLU A N 1
ATOM 815 C CA . GLU A 1 102 ? 0.750 5.734 1.619 1.00 88.69 102 GLU A CA 1
ATOM 816 C C . GLU A 1 102 ? 0.102 6.030 2.974 1.00 88.69 102 GLU A C 1
ATOM 818 O O . GLU A 1 102 ? -0.305 5.110 3.675 1.00 88.69 102 GLU A O 1
ATOM 823 N N . ARG A 1 103 ? 0.006 7.308 3.353 1.00 81.19 103 ARG A N 1
ATOM 824 C CA . ARG A 1 103 ? -0.655 7.726 4.595 1.00 81.19 103 ARG A CA 1
ATOM 825 C C . ARG A 1 103 ? -2.165 7.921 4.459 1.00 81.19 103 ARG A C 1
ATOM 827 O O . ARG A 1 103 ? -2.806 8.178 5.465 1.00 81.19 103 ARG A O 1
ATOM 834 N N . GLY A 1 104 ? -2.726 7.871 3.249 1.00 78.62 104 GLY A N 1
ATOM 835 C CA . GLY A 1 104 ? -4.123 8.257 3.015 1.00 78.62 104 GLY A CA 1
ATOM 836 C C . GLY A 1 104 ? -4.395 9.765 3.158 1.00 78.62 104 GLY A C 1
ATOM 837 O O . GLY A 1 104 ? -5.546 10.188 3.115 1.00 78.62 104 GLY A O 1
ATOM 838 N N . ASP A 1 105 ? -3.354 10.605 3.274 1.00 76.88 105 ASP A N 1
ATOM 839 C CA . ASP A 1 105 ? -3.482 12.070 3.414 1.00 76.88 105 ASP A CA 1
ATOM 840 C C . ASP A 1 105 ? -4.021 12.738 2.137 1.00 76.88 105 ASP A C 1
ATOM 842 O O . ASP A 1 105 ? -4.540 13.859 2.156 1.00 76.88 105 ASP A O 1
ATOM 846 N N . SER A 1 106 ? -3.811 12.086 0.995 1.00 70.38 106 SER A N 1
ATOM 847 C CA . SER A 1 106 ? -4.260 12.541 -0.317 1.00 70.38 106 SER A CA 1
ATOM 848 C C . SER A 1 106 ? -5.364 11.638 -0.838 1.00 70.38 106 SER A C 1
ATOM 850 O O . SER A 1 106 ? -5.278 10.423 -0.685 1.00 70.38 106 SER A O 1
ATOM 852 N N . ARG A 1 107 ? -6.340 12.223 -1.544 1.00 70.69 107 ARG A N 1
ATOM 853 C CA . ARG A 1 107 ? -7.373 11.451 -2.242 1.00 70.69 107 ARG A CA 1
ATOM 854 C C . ARG A 1 107 ? -6.712 10.457 -3.190 1.00 70.69 107 ARG A C 1
ATOM 856 O O . ARG A 1 107 ? -5.946 10.850 -4.073 1.00 70.69 107 ARG A O 1
ATOM 863 N N . ILE A 1 108 ? -7.012 9.182 -2.992 1.00 72.88 108 ILE A N 1
ATOM 864 C CA . ILE A 1 108 ? -6.444 8.110 -3.794 1.00 72.88 108 ILE A CA 1
ATOM 865 C C . ILE A 1 108 ? -7.329 7.928 -5.024 1.00 72.88 108 ILE A C 1
ATOM 867 O O . ILE A 1 108 ? -8.490 7.544 -4.933 1.00 72.88 108 ILE A O 1
ATOM 871 N N . SER A 1 109 ? -6.776 8.269 -6.187 1.00 79.94 109 SER A N 1
ATOM 872 C CA . SER A 1 109 ? -7.434 8.042 -7.473 1.00 79.94 109 SER A CA 1
ATOM 873 C C . SER A 1 109 ? -7.405 6.557 -7.811 1.00 79.94 109 SER A C 1
ATOM 875 O O . SER A 1 109 ? -6.350 5.933 -7.717 1.00 79.94 109 SER A O 1
ATOM 877 N N . ILE A 1 110 ? -8.522 6.019 -8.308 1.00 81.88 110 ILE A N 1
ATOM 878 C CA . ILE A 1 110 ? -8.617 4.633 -8.793 1.00 81.88 110 ILE A CA 1
ATOM 879 C C . ILE A 1 110 ? -7.543 4.300 -9.842 1.00 81.88 110 ILE A C 1
ATOM 881 O O . ILE A 1 110 ? -7.103 3.159 -9.947 1.00 81.88 110 ILE A O 1
ATOM 885 N N . GLN A 1 111 ? -7.053 5.307 -10.575 1.00 85.31 111 GLN A N 1
ATOM 886 C CA . GLN A 1 111 ? -5.968 5.173 -11.551 1.00 85.31 111 GLN A CA 1
ATOM 887 C C . GLN A 1 111 ? -4.711 4.536 -10.951 1.00 85.31 111 GLN A C 1
ATOM 889 O O . GLN A 1 111 ? -4.028 3.781 -11.637 1.00 85.31 111 GLN A O 1
ATOM 894 N N . ILE A 1 112 ? -4.425 4.776 -9.666 1.00 88.12 112 ILE A N 1
ATOM 895 C CA . ILE A 1 112 ? -3.240 4.208 -9.020 1.00 88.12 112 ILE A CA 1
ATOM 896 C C . ILE A 1 112 ? -3.296 2.677 -8.935 1.00 88.12 112 ILE A C 1
ATOM 898 O O . ILE A 1 112 ? -2.253 2.030 -8.967 1.00 88.12 112 ILE A O 1
ATOM 902 N N . ILE A 1 113 ? -4.498 2.092 -8.881 1.00 89.50 113 ILE A N 1
ATOM 903 C CA . ILE A 1 113 ? -4.697 0.637 -8.906 1.00 89.50 113 ILE A CA 1
ATOM 904 C C . ILE A 1 113 ? -4.300 0.094 -10.269 1.00 89.50 113 ILE A C 1
ATOM 906 O O . ILE A 1 113 ? -3.573 -0.889 -10.347 1.00 89.50 113 ILE A O 1
ATOM 910 N N . PHE A 1 114 ? -4.742 0.744 -11.344 1.00 90.25 114 PHE A N 1
ATOM 911 C CA . PHE A 1 114 ? -4.404 0.337 -12.707 1.00 90.25 114 PHE A CA 1
ATOM 912 C C . PHE A 1 114 ? -2.913 0.512 -12.997 1.00 90.25 114 PHE A C 1
ATOM 914 O O . PHE A 1 114 ? -2.296 -0.344 -13.621 1.00 90.25 114 PHE A O 1
ATOM 921 N N . HIS A 1 115 ? -2.315 1.579 -12.477 1.00 91.69 115 HIS A N 1
ATOM 922 C CA . HIS A 1 115 ? -0.876 1.806 -12.518 1.00 91.69 115 HIS A CA 1
ATOM 923 C C . HIS A 1 115 ? -0.095 0.711 -11.783 1.00 91.69 115 HIS A C 1
ATOM 925 O O . HIS A 1 115 ? 0.822 0.124 -12.352 1.00 91.69 115 HIS A O 1
ATOM 931 N N . LEU A 1 116 ? -0.490 0.376 -10.551 1.00 92.44 116 LEU A N 1
ATOM 932 C CA . LEU A 1 116 ? 0.130 -0.706 -9.791 1.00 92.44 116 LEU A CA 1
ATOM 933 C C . LEU A 1 116 ? -0.056 -2.061 -10.489 1.00 92.44 116 LEU A C 1
ATOM 935 O O . LEU A 1 116 ? 0.906 -2.804 -10.633 1.00 92.44 116 LEU A O 1
ATOM 939 N N . SER A 1 117 ? -1.267 -2.341 -10.972 1.00 92.88 117 SER A N 1
ATOM 940 C CA . SER A 1 117 ? -1.633 -3.534 -11.746 1.00 92.88 117 SER A CA 1
ATOM 941 C C . SER A 1 117 ? -0.749 -3.690 -12.983 1.00 92.88 117 SER A C 1
ATOM 943 O O . SER A 1 117 ? -0.178 -4.756 -13.204 1.00 92.88 117 SER A O 1
ATOM 945 N N . SER A 1 118 ? -0.561 -2.607 -13.741 1.00 91.06 118 SER A N 1
ATOM 946 C CA . SER A 1 118 ? 0.329 -2.581 -14.900 1.00 91.06 118 SER A CA 1
ATOM 947 C C . SER A 1 118 ? 1.797 -2.748 -14.512 1.00 91.06 118 SER A C 1
ATOM 949 O O . SER A 1 118 ? 2.529 -3.408 -15.243 1.00 91.06 118 SER A O 1
ATOM 951 N N . LEU A 1 119 ? 2.237 -2.160 -13.396 1.00 92.00 119 LEU A N 1
ATOM 952 C CA . LEU A 1 119 ? 3.622 -2.248 -12.935 1.00 92.00 119 LEU A CA 1
ATOM 953 C C . LEU A 1 119 ? 4.009 -3.694 -12.611 1.00 92.00 119 LEU A C 1
ATOM 955 O O . LEU A 1 119 ? 5.066 -4.146 -13.039 1.00 92.00 119 LEU A O 1
ATOM 959 N N . ILE A 1 120 ? 3.154 -4.413 -11.879 1.00 92.12 120 ILE A N 1
ATOM 960 C CA . ILE A 1 120 ? 3.420 -5.797 -11.460 1.00 92.12 120 ILE A CA 1
ATOM 961 C C . ILE A 1 120 ? 2.905 -6.845 -12.458 1.00 92.12 120 ILE A C 1
ATOM 963 O O . ILE A 1 120 ? 3.098 -8.033 -12.237 1.00 92.12 120 ILE A O 1
ATOM 967 N N . SER A 1 121 ? 2.265 -6.419 -13.553 1.00 90.06 121 SER A N 1
ATOM 968 C CA . SER A 1 121 ? 1.648 -7.298 -14.561 1.00 90.06 121 SER A CA 1
ATOM 969 C C . SER A 1 121 ? 0.595 -8.263 -13.993 1.00 90.06 121 SER A C 1
ATOM 971 O O . SER A 1 121 ? 0.470 -9.399 -14.440 1.00 90.06 121 SER A O 1
ATOM 973 N N . VAL A 1 122 ? -0.191 -7.803 -13.016 1.00 90.94 122 VAL A N 1
ATOM 974 C CA . VAL A 1 122 ? -1.270 -8.578 -12.378 1.00 90.94 122 VAL A CA 1
ATOM 975 C C . VAL A 1 122 ? -2.587 -7.856 -12.583 1.00 90.94 122 VAL A C 1
ATOM 977 O O . VAL A 1 122 ? -2.653 -6.639 -12.437 1.00 90.94 122 VAL A O 1
ATOM 980 N N . HIS A 1 123 ? -3.659 -8.589 -12.878 1.00 92.12 123 HIS A N 1
ATOM 981 C CA . HIS A 1 123 ? -4.980 -7.996 -13.063 1.00 92.12 123 HIS A CA 1
ATOM 982 C C . HIS A 1 123 ? -5.470 -7.278 -11.789 1.00 92.12 123 HIS A C 1
ATOM 984 O O . HIS A 1 123 ? -5.390 -7.820 -10.686 1.00 92.12 123 HIS A O 1
ATOM 990 N N . HIS A 1 124 ? -6.032 -6.074 -11.941 1.00 90.69 124 HIS A N 1
ATOM 991 C CA . HIS A 1 124 ? -6.459 -5.205 -10.833 1.00 90.69 124 HIS A CA 1
ATOM 992 C C . HIS A 1 124 ? -7.447 -5.863 -9.854 1.00 90.69 124 HIS A C 1
ATOM 994 O O . HIS A 1 124 ? -7.485 -5.491 -8.685 1.00 90.69 124 HIS A O 1
ATOM 1000 N N . PHE A 1 125 ? -8.202 -6.873 -10.298 1.00 92.06 125 PHE A N 1
ATOM 1001 C CA . PHE A 1 125 ? -9.060 -7.696 -9.437 1.00 92.06 125 PHE A CA 1
ATOM 1002 C C . PHE A 1 125 ? -8.311 -8.262 -8.217 1.00 92.06 125 PHE A C 1
ATOM 1004 O O . PHE A 1 125 ? -8.822 -8.203 -7.102 1.00 92.06 125 PHE A O 1
ATOM 1011 N N . HIS A 1 126 ? -7.076 -8.741 -8.396 1.00 92.38 126 HIS A N 1
ATOM 1012 C CA . HIS A 1 126 ? -6.287 -9.284 -7.287 1.00 92.38 126 HIS A CA 1
ATOM 1013 C C . HIS A 1 126 ? -5.859 -8.203 -6.286 1.00 92.38 126 HIS A C 1
ATOM 1015 O O . HIS A 1 126 ? -5.741 -8.483 -5.096 1.00 92.38 126 HIS A O 1
ATOM 1021 N N . LEU A 1 127 ? -5.682 -6.958 -6.742 1.00 92.81 127 LEU A N 1
ATOM 1022 C CA . LEU A 1 127 ? -5.401 -5.826 -5.856 1.00 92.81 127 LEU A CA 1
ATOM 1023 C 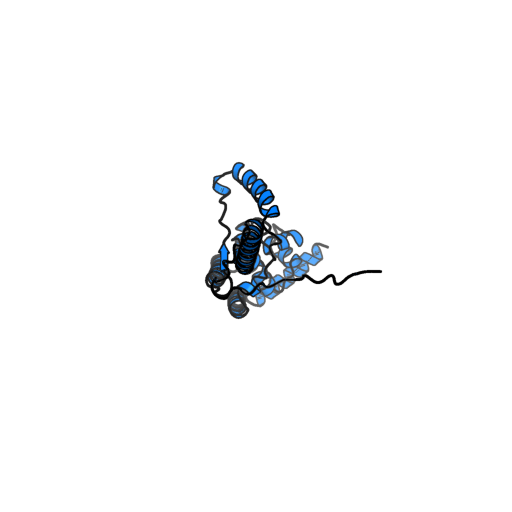C . LEU A 1 127 ? -6.617 -5.504 -4.982 1.00 92.81 127 LEU A C 1
ATOM 1025 O O . LEU A 1 127 ? -6.470 -5.292 -3.782 1.00 92.81 127 LEU A O 1
ATOM 1029 N N . PHE A 1 128 ? -7.821 -5.532 -5.561 1.00 91.56 128 PHE A N 1
ATOM 1030 C CA . PHE A 1 128 ? -9.058 -5.370 -4.795 1.00 91.56 128 PHE A CA 1
ATOM 1031 C C . PHE A 1 128 ? -9.285 -6.512 -3.802 1.00 91.56 128 PHE A C 1
ATOM 1033 O O . PHE A 1 128 ? -9.736 -6.255 -2.692 1.00 91.56 128 PHE A O 1
ATOM 1040 N N . ALA A 1 129 ? -8.926 -7.747 -4.159 1.00 91.75 129 ALA A N 1
ATOM 1041 C CA . ALA A 1 129 ? -8.998 -8.873 -3.232 1.00 91.75 129 ALA A CA 1
ATOM 1042 C C . ALA A 1 129 ? -8.072 -8.677 -2.018 1.00 91.75 129 ALA A C 1
ATOM 1044 O O . ALA A 1 129 ? -8.494 -8.897 -0.889 1.00 91.75 129 ALA A O 1
ATOM 1045 N N . ILE A 1 130 ? -6.839 -8.197 -2.222 1.00 92.56 130 ILE A N 1
ATOM 1046 C CA . ILE A 1 130 ? -5.930 -7.875 -1.106 1.00 92.56 130 ILE A CA 1
ATOM 1047 C C . ILE A 1 130 ? -6.496 -6.746 -0.243 1.00 92.56 130 ILE A C 1
ATOM 1049 O O . ILE A 1 130 ? -6.443 -6.826 0.982 1.00 92.56 130 ILE A O 1
ATOM 1053 N N . TYR A 1 131 ? -7.041 -5.703 -0.869 1.00 92.19 131 TYR A N 1
ATOM 1054 C CA . TYR A 1 131 ? -7.682 -4.603 -0.154 1.00 92.19 131 TYR A CA 1
ATOM 1055 C C . TYR A 1 131 ? -8.826 -5.096 0.747 1.00 92.19 131 TYR A C 1
ATOM 1057 O O . TYR A 1 131 ? -8.884 -4.740 1.923 1.00 92.19 131 TYR A O 1
ATOM 1065 N N . ASP A 1 132 ? -9.690 -5.961 0.215 1.00 89.75 132 ASP A N 1
ATOM 1066 C CA . ASP A 1 132 ? -10.800 -6.574 0.948 1.00 89.75 132 ASP A CA 1
ATOM 1067 C C . ASP A 1 132 ? -10.311 -7.472 2.098 1.00 89.75 132 ASP A C 1
ATOM 1069 O O . ASP A 1 132 ? -10.831 -7.402 3.211 1.00 89.75 132 ASP A O 1
ATOM 1073 N N . GLU A 1 133 ? -9.249 -8.254 1.886 1.00 89.56 133 GLU A N 1
ATOM 1074 C CA . GLU A 1 133 ? -8.639 -9.057 2.952 1.00 89.56 133 GLU A CA 1
ATOM 1075 C C . GLU A 1 133 ? -8.077 -8.195 4.089 1.00 89.56 133 GLU A C 1
ATOM 1077 O O . GLU A 1 133 ? -8.287 -8.513 5.261 1.00 89.56 133 GLU A O 1
ATOM 1082 N N . ILE A 1 134 ? -7.440 -7.061 3.781 1.00 89.88 134 ILE A N 1
ATOM 1083 C CA . ILE A 1 134 ? -6.988 -6.115 4.813 1.00 89.88 134 ILE A CA 1
ATOM 1084 C C . ILE A 1 134 ? -8.190 -5.592 5.613 1.00 89.88 134 ILE A C 1
ATOM 1086 O O . ILE A 1 134 ? -8.140 -5.583 6.844 1.00 89.88 134 ILE A O 1
ATOM 1090 N N . ILE A 1 135 ? -9.285 -5.205 4.946 1.00 87.94 135 ILE A N 1
ATOM 1091 C CA . ILE A 1 135 ? -10.510 -4.734 5.614 1.00 87.94 135 ILE A CA 1
ATOM 1092 C C . ILE A 1 135 ? -11.077 -5.811 6.536 1.00 87.94 135 ILE A C 1
ATOM 1094 O O . ILE A 1 135 ? -11.358 -5.522 7.699 1.00 87.94 135 ILE A O 1
ATOM 1098 N N . LYS A 1 136 ? -11.219 -7.051 6.055 1.00 86.69 136 LYS A N 1
ATOM 1099 C CA . LYS A 1 136 ? -11.720 -8.169 6.866 1.00 86.69 136 LYS A CA 1
ATOM 1100 C C . LYS A 1 136 ? -10.847 -8.391 8.093 1.00 86.69 136 LYS A C 1
ATOM 1102 O O . LYS A 1 136 ? -11.362 -8.496 9.202 1.00 86.69 136 LYS A O 1
ATOM 1107 N N . MET A 1 137 ? -9.528 -8.431 7.920 1.00 85.25 137 MET A N 1
ATOM 1108 C CA . MET A 1 137 ? -8.595 -8.654 9.026 1.00 85.25 137 MET A CA 1
ATOM 1109 C C . MET A 1 137 ? -8.653 -7.536 10.073 1.00 85.25 137 MET A C 1
ATOM 1111 O O . MET A 1 137 ? -8.535 -7.814 11.266 1.00 85.25 137 MET A O 1
ATOM 1115 N N . ILE A 1 138 ? -8.875 -6.293 9.642 1.00 83.62 138 ILE A N 1
ATOM 1116 C CA . ILE A 1 138 ? -9.114 -5.154 10.533 1.00 83.62 138 ILE A CA 1
ATOM 1117 C C . ILE A 1 138 ? -10.461 -5.306 11.256 1.00 83.62 138 ILE A C 1
ATOM 1119 O O . ILE A 1 138 ? -10.512 -5.196 12.478 1.00 83.62 138 ILE A O 1
ATOM 1123 N N . ALA A 1 139 ? -11.541 -5.594 10.525 1.00 78.00 139 ALA A N 1
ATOM 1124 C CA . ALA A 1 139 ? -12.898 -5.686 11.066 1.00 78.00 139 ALA A CA 1
ATOM 1125 C C . ALA A 1 139 ? -13.073 -6.845 12.062 1.00 78.00 139 ALA A C 1
ATOM 1127 O O . ALA A 1 139 ? -13.813 -6.725 13.034 1.00 78.00 139 ALA A O 1
ATOM 1128 N N . PHE A 1 140 ? -12.372 -7.961 11.851 1.00 76.69 140 PHE A N 1
ATOM 1129 C CA . PHE A 1 140 ? -12.389 -9.114 12.754 1.00 76.69 140 PHE A CA 1
ATOM 1130 C C . PHE A 1 140 ? -11.329 -9.041 13.862 1.00 76.69 140 PHE A C 1
ATOM 1132 O O . PHE A 1 140 ? -11.137 -10.016 14.601 1.00 76.69 140 PHE A O 1
ATOM 1139 N N . ASN A 1 141 ? -10.635 -7.909 14.013 1.00 74.38 141 ASN A N 1
ATOM 1140 C CA . ASN A 1 141 ? -9.695 -7.738 15.107 1.00 74.38 141 ASN A CA 1
ATOM 1141 C C . ASN A 1 141 ? -10.437 -7.684 16.456 1.00 74.38 141 ASN A C 1
ATOM 1143 O O . ASN A 1 141 ? -11.235 -6.793 16.714 1.00 74.38 141 ASN A O 1
ATOM 1147 N N . LYS A 1 142 ? -10.134 -8.632 17.351 1.00 68.94 142 LYS A N 1
ATOM 1148 C CA . LYS A 1 142 ? -10.747 -8.719 18.691 1.00 68.94 142 LYS A CA 1
ATOM 1149 C C . LYS A 1 142 ? -10.063 -7.855 19.760 1.00 68.94 142 LYS A C 1
ATOM 1151 O O . LYS A 1 142 ? -10.600 -7.694 20.850 1.00 68.94 142 LYS A O 1
ATOM 1156 N N . LYS A 1 143 ? -8.846 -7.376 19.495 1.00 71.25 143 LYS A N 1
ATOM 1157 C CA . LYS A 1 143 ? -7.990 -6.621 20.424 1.00 71.25 143 LYS A CA 1
ATOM 1158 C C . LYS A 1 143 ? -8.260 -5.117 20.372 1.00 71.25 143 LYS A C 1
ATOM 1160 O O . LYS A 1 143 ? -8.159 -4.455 21.402 1.00 71.25 143 LYS A O 1
ATOM 1165 N N . PHE A 1 144 ? -8.577 -4.595 19.193 1.00 69.12 144 PHE A N 1
ATOM 1166 C CA . PHE A 1 144 ? -8.855 -3.182 18.966 1.00 69.12 144 PHE A CA 1
ATOM 1167 C C . PHE A 1 144 ? -10.267 -3.017 18.433 1.00 69.12 144 PHE A C 1
ATOM 1169 O O . PHE A 1 144 ? -10.687 -3.781 17.570 1.00 69.12 144 PHE A O 1
ATOM 1176 N N . ASN A 1 145 ? -10.985 -2.008 18.921 1.00 65.94 145 ASN A N 1
ATOM 1177 C CA . ASN A 1 145 ? -12.279 -1.672 18.352 1.00 65.94 145 ASN A CA 1
ATOM 1178 C C . ASN A 1 145 ? -12.046 -0.722 17.174 1.00 65.94 145 ASN A C 1
ATOM 1180 O O . ASN A 1 145 ? -11.683 0.435 17.382 1.00 65.94 145 ASN A O 1
ATOM 1184 N N . VAL A 1 146 ? -12.172 -1.217 15.942 1.00 70.38 146 VAL A N 1
ATOM 1185 C CA . VAL A 1 146 ? -11.887 -0.415 14.748 1.00 70.38 146 VAL A CA 1
ATOM 1186 C C . VAL A 1 146 ? -13.181 0.125 14.156 1.00 70.38 146 VAL A C 1
ATOM 1188 O O . VAL A 1 146 ? -14.042 -0.626 13.708 1.00 70.38 146 VAL A O 1
ATOM 1191 N N . HIS A 1 147 ? -13.293 1.446 14.127 1.00 68.25 147 HIS A N 1
ATOM 1192 C CA . HIS A 1 147 ? -14.389 2.171 13.514 1.00 68.25 147 HIS A CA 1
ATOM 1193 C C . HIS A 1 147 ? -13.945 2.734 12.167 1.00 68.25 147 HIS A C 1
ATOM 1195 O O . HIS A 1 147 ? -12.964 3.471 12.060 1.00 68.25 147 HIS A O 1
ATOM 1201 N N . PHE A 1 148 ? -14.698 2.416 11.121 1.00 69.75 148 PHE A N 1
ATOM 1202 C CA . PHE A 1 148 ? -14.479 3.015 9.815 1.00 69.75 148 PHE A CA 1
ATOM 1203 C C . PHE A 1 148 ? -15.128 4.394 9.799 1.00 69.75 148 PHE A C 1
ATOM 1205 O O . PHE A 1 148 ? -16.316 4.541 10.089 1.00 69.75 148 PHE A O 1
ATOM 1212 N N . LYS A 1 149 ? -14.337 5.412 9.474 1.00 69.25 149 LYS A N 1
ATOM 1213 C CA . LYS A 1 149 ? -14.822 6.761 9.237 1.00 69.25 149 LYS A CA 1
ATOM 1214 C C . LYS A 1 149 ? -15.866 6.692 8.134 1.00 69.25 149 LYS A C 1
ATOM 1216 O O . LYS A 1 149 ? -15.587 6.169 7.054 1.00 69.25 149 LYS A O 1
ATOM 1221 N N . GLU A 1 150 ? -17.046 7.236 8.411 1.00 56.53 150 GLU A N 1
ATOM 1222 C CA . GLU A 1 150 ? -18.112 7.288 7.421 1.00 56.53 150 GLU A CA 1
ATOM 1223 C C . GLU A 1 150 ? -17.583 7.928 6.130 1.00 56.53 150 GLU A C 1
ATOM 1225 O O . GLU A 1 150 ? -16.934 8.986 6.184 1.00 56.53 150 GLU A O 1
ATOM 1230 N N . PRO A 1 151 ? -17.826 7.305 4.964 1.00 53.22 151 PRO A N 1
ATOM 1231 C CA . PRO A 1 151 ? -17.513 7.929 3.698 1.00 53.22 151 PRO A CA 1
ATOM 1232 C C . PRO A 1 151 ? -18.430 9.141 3.563 1.00 53.22 151 PRO A C 1
ATOM 1234 O O . PRO A 1 151 ? -19.592 9.028 3.178 1.00 53.22 151 PRO A O 1
ATOM 1237 N N . ILE A 1 152 ? -17.918 10.325 3.894 1.00 52.81 152 ILE A N 1
ATOM 1238 C CA . ILE A 1 152 ? -18.622 11.569 3.604 1.00 52.81 152 ILE A CA 1
ATOM 1239 C C . ILE A 1 152 ? -18.602 11.698 2.083 1.00 52.81 152 ILE A C 1
ATOM 1241 O O . ILE A 1 152 ? -17.607 12.124 1.491 1.00 52.81 152 ILE A O 1
ATOM 1245 N N . GLY A 1 153 ? -19.681 11.247 1.446 1.00 42.91 153 GLY A N 1
ATOM 1246 C CA . GLY A 1 153 ? -19.855 11.231 0.002 1.00 42.91 153 GLY A CA 1
ATOM 1247 C C . GLY A 1 153 ? -19.879 12.643 -0.568 1.00 42.91 153 GLY A C 1
ATOM 1248 O O . GLY A 1 153 ? -20.933 13.179 -0.879 1.00 42.91 153 GLY A O 1
ATOM 1249 N N . LEU A 1 154 ? -18.708 13.250 -0.758 1.00 44.84 154 LEU A N 1
ATOM 1250 C CA . LEU A 1 154 ? -18.553 14.555 -1.408 1.00 44.84 154 LEU A CA 1
ATOM 1251 C C . LEU A 1 154 ? -19.103 14.571 -2.841 1.00 44.84 154 LEU A C 1
ATOM 1253 O O . LEU A 1 154 ? -19.475 15.629 -3.344 1.00 44.84 154 LEU A O 1
ATOM 1257 N N . TYR A 1 155 ? -19.169 13.404 -3.486 1.00 47.00 155 TYR A N 1
ATOM 1258 C CA . TYR A 1 155 ? -19.651 13.256 -4.857 1.00 47.00 155 TYR A CA 1
ATOM 1259 C C . TYR A 1 155 ? -21.140 13.598 -5.020 1.00 47.00 155 TYR A C 1
ATOM 1261 O O . TYR A 1 155 ? -21.540 13.974 -6.116 1.00 47.00 155 TYR A O 1
ATOM 1269 N N . GLY A 1 156 ? -21.938 13.559 -3.944 1.00 42.81 156 GLY A N 1
ATOM 1270 C CA . GLY A 1 156 ? -23.341 13.991 -3.967 1.00 42.81 156 GLY A CA 1
ATOM 1271 C C . GLY A 1 156 ? -23.564 15.485 -3.691 1.00 42.81 156 GLY A C 1
ATOM 1272 O O . GLY A 1 156 ? -24.659 15.981 -3.924 1.00 42.81 156 GLY A O 1
ATOM 1273 N N . PHE A 1 157 ? -22.549 16.215 -3.205 1.00 38.19 157 PHE A N 1
ATOM 1274 C CA . PHE A 1 157 ? -22.726 17.568 -2.649 1.00 38.19 157 PHE A CA 1
ATOM 1275 C C . PHE A 1 157 ? -21.978 18.685 -3.393 1.00 38.19 157 PHE A C 1
ATOM 1277 O O . PHE A 1 157 ? -22.074 19.846 -2.997 1.00 38.19 157 PHE A O 1
ATOM 1284 N N . GLY A 1 158 ? -21.218 18.390 -4.453 1.00 49.56 158 GLY A N 1
ATOM 1285 C CA . GLY A 1 158 ? -20.516 19.420 -5.232 1.00 49.56 158 GLY A CA 1
ATOM 1286 C C . GLY A 1 158 ? -19.643 20.354 -4.370 1.00 49.56 158 GLY A C 1
ATOM 1287 O O . GLY A 1 158 ? -18.929 19.919 -3.464 1.00 49.56 158 GLY A O 1
ATOM 1288 N N . THR A 1 159 ? -19.699 21.663 -4.625 1.00 49.22 159 THR A N 1
ATOM 1289 C CA . THR A 1 159 ? -18.956 22.704 -3.881 1.00 49.22 159 THR A CA 1
ATOM 1290 C C . THR A 1 159 ? -19.336 22.803 -2.397 1.00 49.22 159 THR A C 1
ATOM 1292 O O . THR A 1 159 ? -18.503 23.192 -1.571 1.00 49.22 159 THR A O 1
ATOM 1295 N N . LEU A 1 160 ? -20.549 22.385 -2.023 1.00 44.59 160 LEU A N 1
ATOM 1296 C CA . LEU A 1 160 ? -21.002 22.311 -0.630 1.00 44.59 160 LEU A CA 1
ATOM 1297 C C . LEU A 1 160 ? -20.210 21.265 0.161 1.00 44.59 160 LEU A C 1
ATOM 1299 O O . LEU A 1 160 ? -19.799 21.546 1.285 1.00 44.59 160 LEU A O 1
ATOM 1303 N N . GLY A 1 161 ? -19.884 20.127 -0.460 1.00 48.88 161 GLY A N 1
ATOM 1304 C CA . GLY A 1 161 ? -19.041 19.095 0.147 1.00 48.88 161 GLY A CA 1
ATOM 1305 C C . GLY A 1 161 ? -17.630 19.598 0.490 1.00 48.88 161 GLY A C 1
ATOM 1306 O O . GLY A 1 161 ? -17.070 19.262 1.529 1.00 48.88 161 GLY A O 1
ATOM 1307 N N . ILE A 1 162 ? -17.047 20.454 -0.357 1.00 51.91 162 ILE A N 1
ATOM 1308 C CA . ILE A 1 162 ? -15.712 21.043 -0.122 1.00 51.91 162 ILE A CA 1
ATOM 1309 C C . ILE A 1 162 ? -15.748 21.999 1.080 1.00 51.91 162 ILE A C 1
ATOM 1311 O O . ILE A 1 162 ? -14.778 22.124 1.835 1.00 51.91 162 ILE A O 1
ATOM 1315 N N . THR A 1 163 ? -16.876 22.682 1.259 1.00 51.38 163 THR A N 1
ATOM 1316 C CA . THR A 1 163 ? -17.078 23.663 2.329 1.00 51.38 163 THR A CA 1
ATOM 1317 C C . THR A 1 163 ? -17.298 22.960 3.668 1.00 51.38 163 THR A C 1
ATOM 1319 O O . THR A 1 163 ? -16.669 23.328 4.662 1.00 51.38 163 THR A O 1
ATOM 1322 N N . THR A 1 164 ? -18.092 21.885 3.683 1.00 50.56 164 THR A N 1
ATOM 1323 C CA . THR A 1 164 ? -18.280 21.030 4.863 1.00 50.56 164 THR A CA 1
ATOM 1324 C C . THR A 1 164 ? -17.005 20.277 5.235 1.00 50.56 164 THR A C 1
ATOM 1326 O O . THR A 1 164 ? -16.672 20.230 6.414 1.00 50.56 164 THR A O 1
ATOM 1329 N N . GLU A 1 165 ? -16.205 19.804 4.271 1.00 51.56 165 GLU A N 1
ATOM 1330 C CA . GLU A 1 165 ? -14.891 19.193 4.538 1.00 51.56 165 GLU A CA 1
ATOM 1331 C C . GLU A 1 165 ? -13.927 20.186 5.216 1.00 51.56 165 GLU A C 1
ATOM 1333 O O . GLU A 1 165 ? -13.230 19.833 6.169 1.00 51.56 165 GLU A O 1
ATOM 1338 N N . LYS A 1 166 ? -13.896 21.451 4.768 1.00 55.78 166 LYS A N 1
ATOM 1339 C CA . LYS A 1 166 ? -13.075 22.510 5.385 1.00 55.78 166 LYS A CA 1
ATOM 1340 C C . LYS A 1 166 ? -13.539 22.869 6.798 1.00 55.78 166 LYS A C 1
ATOM 1342 O O . LYS A 1 166 ? -12.694 23.112 7.661 1.00 55.78 166 LYS A O 1
ATOM 1347 N N . LEU A 1 167 ? -14.851 22.911 7.030 1.00 50.91 167 LEU A N 1
ATOM 1348 C CA . LEU A 1 167 ? -15.438 23.184 8.344 1.00 50.91 167 LEU A CA 1
ATOM 1349 C C . LEU A 1 167 ? -15.200 22.019 9.311 1.00 50.91 167 LEU A C 1
ATOM 1351 O O . LEU A 1 167 ? -14.715 22.250 10.416 1.00 50.91 167 LEU A O 1
ATOM 1355 N N . MET A 1 168 ? -15.404 20.778 8.860 1.00 49.72 168 MET A N 1
ATOM 1356 C CA . MET A 1 168 ? -15.105 19.578 9.641 1.00 49.72 168 MET A CA 1
ATOM 1357 C C . MET A 1 168 ? -13.615 19.451 9.942 1.00 49.72 168 MET A C 1
ATOM 1359 O O . MET A 1 168 ? -13.249 19.184 11.074 1.00 49.72 168 MET A O 1
ATOM 1363 N N . LYS A 1 169 ? -12.713 19.725 8.990 1.00 50.00 169 LYS A N 1
ATOM 1364 C CA . LYS A 1 169 ? -11.264 19.748 9.268 1.00 50.00 169 LYS A CA 1
ATOM 1365 C C . LYS A 1 169 ? -10.864 20.824 10.288 1.00 50.00 169 LYS A C 1
ATOM 1367 O O . LYS A 1 169 ? -9.838 20.663 10.947 1.00 50.00 169 LYS A O 1
ATOM 1372 N N . LYS A 1 170 ? -11.635 21.912 10.422 1.00 45.66 170 LYS A N 1
ATOM 1373 C CA . LYS A 1 170 ? -11.427 22.951 11.447 1.00 45.66 170 LYS A CA 1
ATOM 1374 C C . LYS A 1 170 ? -11.938 22.527 12.828 1.00 45.66 170 LYS A C 1
ATOM 1376 O O . LYS A 1 170 ? -11.265 22.838 13.805 1.00 45.66 170 LYS A O 1
ATOM 1381 N N . SER A 1 171 ? -13.075 21.834 12.915 1.00 39.06 171 SER A N 1
ATOM 1382 C CA . SER A 1 171 ? -13.635 21.346 14.186 1.00 39.06 171 SER A CA 1
ATOM 1383 C C . SER A 1 171 ? -12.935 20.079 14.688 1.00 39.06 171 SER A C 1
ATOM 1385 O O . SER A 1 171 ? -12.513 20.029 15.837 1.00 39.06 171 SER A O 1
ATOM 1387 N N . VAL A 1 172 ? -12.675 19.113 13.804 1.00 39.59 172 VAL A N 1
ATOM 1388 C CA . VAL A 1 172 ? -11.969 17.851 14.100 1.00 39.59 172 VAL A CA 1
ATOM 1389 C C . VAL A 1 172 ? -10.547 18.099 14.603 1.00 39.59 172 VAL A C 1
ATOM 1391 O O . VAL A 1 172 ? -10.112 17.446 15.543 1.00 39.59 172 VAL A O 1
ATOM 1394 N N . LYS A 1 173 ? -9.833 19.104 14.073 1.00 39.88 173 LYS A N 1
ATOM 1395 C CA . LYS A 1 173 ? -8.508 19.488 14.597 1.00 39.88 173 LYS A CA 1
ATOM 1396 C C . LYS A 1 173 ? -8.522 19.962 16.055 1.00 39.88 173 LYS A C 1
ATOM 1398 O O . LYS A 1 173 ? -7.454 20.024 16.655 1.00 39.88 173 LYS A O 1
ATOM 1403 N N . LYS A 1 174 ? -9.684 20.347 16.593 1.00 36.44 174 LYS A N 1
ATOM 1404 C CA . LYS A 1 174 ? -9.833 20.851 17.962 1.00 36.44 174 LYS A CA 1
ATOM 1405 C C . LYS A 1 174 ? -10.199 19.754 18.969 1.00 36.44 174 LYS A C 1
ATOM 1407 O O . LYS A 1 174 ? -9.907 19.934 20.143 1.00 36.44 174 LYS A O 1
ATOM 1412 N N . GLU A 1 175 ? -10.781 18.641 18.517 1.00 38.09 175 GLU A N 1
ATOM 1413 C CA . GLU A 1 175 ? -11.280 17.560 19.389 1.00 38.09 175 GLU A CA 1
ATOM 1414 C C . GLU A 1 175 ? -10.541 16.228 19.218 1.00 38.09 175 GLU A C 1
ATOM 1416 O O . GLU A 1 175 ? -10.448 15.449 20.162 1.00 38.09 175 GLU A O 1
ATOM 1421 N N . LEU A 1 176 ? -9.941 15.968 18.055 1.00 39.88 176 LEU A N 1
ATOM 1422 C CA . LEU A 1 176 ? -9.141 14.767 17.834 1.00 39.88 176 LEU A CA 1
ATOM 1423 C C . LEU A 1 176 ? -7.677 15.087 18.131 1.00 39.88 176 LEU A C 1
ATOM 1425 O O . LEU A 1 176 ? -6.874 15.409 17.249 1.00 39.88 176 LEU A O 1
ATOM 1429 N N . GLY A 1 177 ? -7.362 15.031 19.429 1.00 31.97 177 GLY A N 1
ATOM 1430 C CA . GLY A 1 177 ? -5.997 14.923 19.926 1.00 31.97 177 GLY A CA 1
ATOM 1431 C C . GLY A 1 177 ? -5.226 13.912 19.084 1.00 31.97 177 GLY A C 1
ATOM 1432 O O . GLY A 1 177 ? -5.760 12.859 18.749 1.00 31.97 177 GLY A O 1
ATOM 1433 N N . HIS A 1 178 ? -4.016 14.309 18.682 1.00 33.38 178 HIS A N 1
ATOM 1434 C CA . HIS A 1 178 ? -3.043 13.558 17.888 1.00 33.38 178 HIS A CA 1
ATOM 1435 C C . HIS A 1 178 ? -3.490 12.139 17.530 1.00 33.38 178 HIS A C 1
ATOM 1437 O O . HIS A 1 178 ? -3.196 11.196 18.262 1.00 33.38 178 HIS A O 1
ATOM 1443 N N . HIS A 1 179 ? -4.180 11.992 16.394 1.00 37.78 179 HIS A N 1
ATOM 1444 C CA . HIS A 1 179 ? -4.333 10.691 15.765 1.00 37.78 179 HIS A CA 1
ATOM 1445 C C . HIS A 1 179 ? -2.929 10.122 15.593 1.00 37.78 179 HIS A C 1
ATOM 1447 O O . HIS A 1 179 ? -2.165 10.562 14.731 1.00 37.78 179 HIS A O 1
ATOM 1453 N N . GLN A 1 180 ? -2.555 9.203 16.484 1.00 42.19 180 GLN A N 1
ATOM 1454 C CA . GLN A 1 180 ? -1.385 8.378 16.296 1.00 42.19 180 GLN A CA 1
ATOM 1455 C C . GLN A 1 180 ? -1.561 7.775 14.911 1.00 42.19 180 GLN A C 1
ATOM 1457 O O . GLN A 1 180 ? -2.567 7.119 14.645 1.00 42.19 180 GLN A O 1
ATOM 1462 N N . HIS A 1 181 ? -0.598 8.023 14.026 1.00 41.88 181 HIS A N 1
ATOM 1463 C CA . HIS A 1 181 ? -0.353 7.135 12.905 1.00 41.88 181 HIS A CA 1
ATOM 1464 C C . HIS A 1 181 ? -0.079 5.753 13.514 1.00 41.88 181 HIS A C 1
ATOM 1466 O O . HIS A 1 181 ? 1.068 5.395 13.780 1.00 41.88 181 HIS A O 1
ATOM 1472 N N . LEU A 1 182 ? -1.140 5.019 13.846 1.00 52.38 182 LEU A N 1
ATOM 1473 C CA . LEU A 1 182 ? -1.057 3.635 14.257 1.00 52.38 182 LEU A CA 1
ATOM 1474 C C . LEU A 1 182 ? -0.412 2.906 13.092 1.00 52.38 182 LEU A C 1
ATOM 1476 O O . LEU A 1 182 ? -0.793 3.072 11.930 1.00 52.38 182 LEU A O 1
ATOM 1480 N N . LYS A 1 183 ? 0.612 2.117 13.396 1.00 65.38 183 LYS A N 1
ATOM 1481 C CA . LYS A 1 183 ? 1.158 1.207 12.406 1.00 65.38 183 LYS A CA 1
ATOM 1482 C C . LYS A 1 183 ? 0.068 0.167 12.202 1.00 65.38 183 LYS A C 1
ATOM 1484 O O . LYS A 1 183 ? -0.213 -0.600 13.115 1.00 65.38 183 LYS A O 1
ATOM 1489 N N . PHE A 1 184 ? -0.565 0.145 11.033 1.00 74.38 184 PHE A N 1
ATOM 1490 C CA . PHE A 1 184 ? -1.498 -0.923 10.658 1.00 74.38 184 PHE A CA 1
ATOM 1491 C C . PHE A 1 184 ? -0.901 -2.321 10.900 1.00 74.38 184 PHE A C 1
ATOM 1493 O O . PHE A 1 184 ? -1.647 -3.258 11.145 1.00 74.38 184 PHE A O 1
ATOM 1500 N N . ASP A 1 185 ? 0.429 -2.451 10.941 1.00 77.19 185 ASP A N 1
ATOM 1501 C CA . ASP A 1 185 ? 1.150 -3.643 11.402 1.00 77.19 185 ASP A CA 1
ATOM 1502 C C . ASP A 1 185 ? 0.698 -4.124 12.803 1.00 77.19 185 ASP A C 1
ATOM 1504 O O . ASP A 1 185 ? 0.518 -5.324 13.018 1.00 77.19 185 ASP A O 1
ATOM 1508 N N . ASP A 1 186 ? 0.474 -3.204 13.747 1.00 75.56 186 ASP A N 1
ATOM 1509 C CA . ASP A 1 186 ? 0.019 -3.494 15.114 1.00 75.56 186 ASP A CA 1
ATOM 1510 C C . ASP A 1 186 ? -1.470 -3.870 15.143 1.00 75.56 186 ASP A C 1
ATOM 1512 O O . ASP A 1 186 ? -1.884 -4.735 15.920 1.00 75.56 186 ASP A O 1
ATOM 1516 N N . VAL A 1 187 ? -2.264 -3.245 14.265 1.00 77.88 187 VAL A N 1
ATOM 1517 C CA . VAL A 1 187 ? -3.705 -3.501 14.107 1.00 77.88 187 VAL A CA 1
ATOM 1518 C C . VAL A 1 187 ? -3.958 -4.815 13.385 1.00 77.88 187 VAL A C 1
ATOM 1520 O O . VAL A 1 187 ? -4.884 -5.526 13.720 1.00 77.88 187 VAL A O 1
ATOM 1523 N N . LEU A 1 188 ? -3.154 -5.201 12.407 1.00 80.62 188 LEU A N 1
ATOM 1524 C CA . LEU A 1 188 ? -3.312 -6.497 11.750 1.00 80.62 188 LEU A CA 1
ATOM 1525 C C . LEU A 1 188 ? -2.721 -7.615 12.604 1.00 80.62 188 LEU A C 1
ATOM 1527 O O . LEU A 1 188 ? -3.243 -8.730 12.626 1.00 80.62 188 LEU A O 1
ATOM 1531 N N . GLY A 1 189 ? -1.646 -7.312 13.329 1.00 81.25 189 GLY A N 1
ATOM 1532 C CA . GLY A 1 189 ? -0.834 -8.298 14.015 1.00 81.25 189 GLY A CA 1
ATOM 1533 C C . GLY A 1 189 ? 0.063 -9.066 13.041 1.00 81.25 189 GLY A C 1
ATOM 1534 O O . GLY A 1 189 ? -0.228 -9.236 11.855 1.00 81.25 189 GLY A O 1
ATOM 1535 N N . GLN A 1 190 ? 1.179 -9.581 13.560 1.00 84.44 190 GLN A N 1
ATOM 1536 C CA . GLN A 1 190 ? 2.208 -10.201 12.720 1.00 84.44 190 GLN A CA 1
ATOM 1537 C C . GLN A 1 190 ? 1.720 -11.408 11.915 1.00 84.44 190 GLN A C 1
ATOM 1539 O O . GLN A 1 190 ? 2.202 -11.633 10.809 1.00 84.44 190 GLN A O 1
ATOM 1544 N N . HIS A 1 191 ? 0.795 -12.199 12.458 1.00 85.75 191 HIS A N 1
ATOM 1545 C CA . HIS A 1 191 ? 0.281 -13.380 11.770 1.00 85.75 191 HIS A CA 1
ATOM 1546 C C . HIS A 1 191 ? -0.442 -13.004 10.468 1.00 85.75 191 HIS A C 1
ATOM 1548 O O . HIS A 1 191 ? -0.097 -13.512 9.403 1.00 85.75 191 HIS A O 1
ATOM 1554 N N . ASN A 1 192 ? -1.381 -12.063 10.548 1.00 86.38 192 ASN A N 1
ATOM 1555 C CA . ASN A 1 192 ? -2.170 -11.603 9.408 1.00 86.38 192 ASN A CA 1
ATOM 1556 C C . ASN A 1 192 ? -1.298 -10.853 8.398 1.00 86.38 192 ASN A C 1
ATOM 1558 O O . ASN A 1 192 ? -1.384 -11.101 7.198 1.00 86.38 192 ASN A O 1
ATOM 1562 N N . LEU A 1 193 ? -0.366 -10.029 8.885 1.00 88.19 193 LEU A N 1
ATOM 1563 C CA . LEU A 1 193 ? 0.610 -9.352 8.035 1.00 88.19 193 LEU A CA 1
ATOM 1564 C C . LEU A 1 193 ? 1.458 -10.345 7.222 1.00 88.19 193 LEU A C 1
ATOM 1566 O O . LEU A 1 193 ? 1.689 -10.137 6.034 1.00 88.19 193 LEU A O 1
ATOM 1570 N N . ARG A 1 194 ? 1.898 -11.455 7.832 1.00 88.62 194 ARG A N 1
ATOM 1571 C CA . ARG A 1 194 ? 2.619 -12.519 7.114 1.00 88.62 194 ARG A CA 1
ATOM 1572 C C . ARG A 1 194 ? 1.747 -13.185 6.052 1.00 88.62 194 ARG A C 1
ATOM 1574 O O . ARG A 1 194 ? 2.269 -13.526 4.999 1.00 88.62 194 ARG A O 1
ATOM 1581 N N . GLN A 1 195 ? 0.453 -13.379 6.308 1.00 88.75 195 GLN A N 1
ATOM 1582 C CA . GLN A 1 195 ? -0.460 -13.942 5.309 1.00 88.75 195 GLN A CA 1
ATOM 1583 C C . GLN A 1 195 ? -0.640 -13.000 4.117 1.00 88.75 195 GLN A C 1
ATOM 1585 O O . GLN A 1 195 ? -0.470 -13.433 2.982 1.00 88.75 195 GLN A O 1
ATOM 1590 N N . ILE A 1 196 ? -0.894 -11.713 4.369 1.00 91.50 196 ILE A N 1
ATOM 1591 C CA . ILE A 1 196 ? -1.029 -10.711 3.304 1.00 91.50 196 ILE A CA 1
ATOM 1592 C C . ILE A 1 196 ? 0.260 -10.622 2.484 1.00 91.50 196 ILE A C 1
ATOM 1594 O O . ILE A 1 196 ? 0.206 -10.654 1.257 1.00 91.50 196 ILE A O 1
ATOM 1598 N N . ASN A 1 197 ? 1.424 -10.568 3.138 1.00 92.56 197 ASN A N 1
ATOM 1599 C CA . ASN A 1 197 ? 2.701 -10.523 2.426 1.00 92.56 197 ASN A CA 1
ATOM 1600 C C . ASN A 1 197 ? 2.931 -11.780 1.584 1.00 92.56 197 ASN A C 1
ATOM 1602 O O . ASN A 1 197 ? 3.312 -11.642 0.433 1.00 92.56 197 ASN A O 1
ATOM 1606 N N . LYS A 1 198 ? 2.596 -12.980 2.075 1.00 92.38 198 LYS A N 1
ATOM 1607 C CA . LYS A 1 198 ? 2.659 -14.204 1.255 1.00 92.38 198 LYS A CA 1
ATOM 1608 C C . LYS A 1 198 ? 1.766 -14.129 0.016 1.00 92.38 198 LYS A C 1
ATOM 1610 O O . LYS A 1 198 ? 2.181 -14.568 -1.052 1.00 92.38 198 LYS A O 1
ATOM 1615 N N . ILE A 1 199 ? 0.557 -13.573 0.142 1.00 92.50 199 ILE A N 1
ATOM 1616 C CA . ILE A 1 199 ? -0.336 -13.359 -1.007 1.00 92.50 199 ILE A CA 1
ATOM 1617 C C . ILE A 1 199 ? 0.329 -12.398 -1.998 1.00 92.50 199 ILE A C 1
ATOM 1619 O O . ILE A 1 199 ? 0.432 -12.723 -3.177 1.00 92.50 199 ILE A O 1
ATOM 1623 N N . ILE A 1 200 ? 0.845 -11.258 -1.535 1.00 92.94 200 ILE A N 1
ATOM 1624 C CA . ILE A 1 200 ? 1.523 -10.278 -2.397 1.00 92.94 200 ILE A CA 1
ATOM 1625 C C . ILE A 1 200 ? 2.757 -10.889 -3.076 1.00 92.94 200 ILE A C 1
ATOM 1627 O O . ILE A 1 200 ? 2.922 -10.742 -4.283 1.00 92.94 200 ILE A O 1
ATOM 1631 N N . GLU A 1 201 ? 3.603 -11.599 -2.331 1.00 92.38 201 GLU A N 1
ATOM 1632 C CA . GLU A 1 201 ? 4.792 -12.281 -2.851 1.00 92.38 201 GLU A CA 1
ATOM 1633 C C . GLU A 1 201 ? 4.421 -13.307 -3.922 1.00 92.38 201 GLU A C 1
ATOM 1635 O O . GLU A 1 201 ? 5.059 -13.345 -4.970 1.00 92.38 201 GLU A O 1
ATOM 1640 N N . SER A 1 202 ? 3.352 -14.082 -3.707 1.00 91.75 202 SER A N 1
ATOM 1641 C CA . SER A 1 202 ? 2.873 -15.067 -4.684 1.00 91.75 202 SER A CA 1
ATOM 1642 C C . SER A 1 202 ? 2.372 -14.445 -5.991 1.00 91.75 202 SER A C 1
ATOM 1644 O O . SER A 1 202 ? 2.409 -15.094 -7.034 1.00 91.75 202 SER A O 1
ATOM 1646 N N . LEU A 1 203 ? 1.922 -13.186 -5.949 1.00 91.06 203 LEU A N 1
ATOM 1647 C CA . LEU A 1 203 ? 1.443 -12.461 -7.125 1.00 91.06 203 LEU A CA 1
ATOM 1648 C C . LEU A 1 203 ? 2.575 -11.821 -7.932 1.00 91.06 203 LEU A C 1
ATOM 1650 O O . LEU A 1 203 ? 2.356 -11.476 -9.090 1.00 91.06 203 LEU A O 1
ATOM 1654 N N . ILE A 1 204 ? 3.755 -11.618 -7.339 1.00 91.88 204 ILE A N 1
ATOM 1655 C CA . ILE A 1 204 ? 4.859 -10.880 -7.961 1.00 91.88 204 ILE A CA 1
ATOM 1656 C C . ILE A 1 204 ? 6.055 -11.822 -8.142 1.00 91.88 204 ILE A C 1
ATOM 1658 O O . ILE A 1 204 ? 6.851 -11.969 -7.209 1.00 91.88 204 ILE A O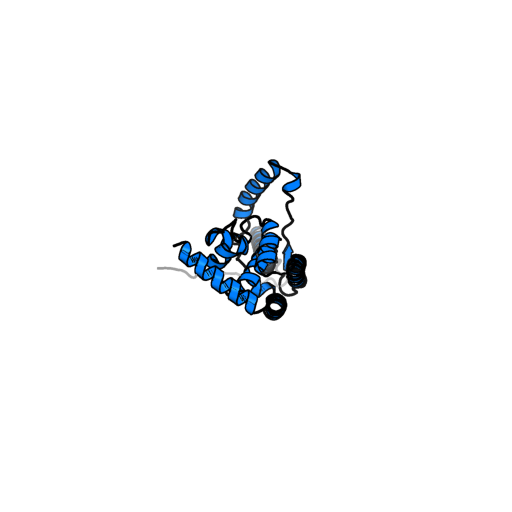 1
ATOM 1662 N N . PRO A 1 205 ? 6.229 -12.411 -9.342 1.00 90.56 205 PRO A N 1
ATOM 1663 C CA . PRO A 1 205 ? 7.392 -13.233 -9.654 1.00 90.56 205 PRO A CA 1
ATOM 1664 C C . PRO A 1 205 ? 8.706 -12.475 -9.433 1.00 90.56 205 PRO A C 1
ATOM 1666 O O . PRO A 1 205 ? 8.793 -11.278 -9.726 1.00 90.56 205 PRO A O 1
ATOM 1669 N N . ASP A 1 206 ? 9.754 -13.177 -8.998 1.00 91.62 206 ASP A N 1
ATOM 1670 C CA . ASP A 1 206 ? 11.056 -12.560 -8.698 1.00 91.62 206 ASP A CA 1
ATOM 1671 C C . ASP A 1 206 ? 11.645 -11.818 -9.906 1.00 91.62 206 ASP A C 1
ATOM 1673 O O . ASP A 1 206 ? 12.133 -10.700 -9.767 1.00 91.62 206 ASP A O 1
ATOM 1677 N N . ILE A 1 207 ? 11.478 -12.358 -11.118 1.00 91.44 207 ILE A N 1
ATOM 1678 C CA . ILE A 1 207 ? 11.950 -11.709 -12.351 1.00 91.44 207 ILE A CA 1
ATOM 1679 C C . ILE A 1 207 ? 11.275 -10.350 -12.602 1.00 91.44 207 ILE A C 1
ATOM 1681 O O . ILE A 1 207 ? 11.907 -9.401 -13.071 1.00 91.44 207 ILE A O 1
ATOM 1685 N N . VAL A 1 208 ? 9.990 -10.226 -12.249 1.00 92.50 208 VAL A N 1
ATOM 1686 C CA . VAL A 1 208 ? 9.238 -8.968 -12.354 1.00 92.50 208 VAL A CA 1
ATOM 1687 C C . VAL A 1 208 ? 9.738 -7.992 -11.294 1.00 92.50 208 VAL A C 1
ATOM 1689 O O . VAL A 1 208 ? 9.970 -6.820 -11.591 1.00 92.50 208 VAL A O 1
ATOM 1692 N N . ARG A 1 209 ? 9.969 -8.479 -10.070 1.00 93.62 209 ARG A N 1
ATOM 1693 C CA . ARG A 1 209 ? 10.509 -7.682 -8.963 1.00 93.62 209 ARG A CA 1
ATOM 1694 C C . ARG A 1 209 ? 11.876 -7.092 -9.307 1.00 93.62 209 ARG A C 1
ATOM 1696 O O . ARG A 1 209 ? 12.063 -5.884 -9.170 1.00 93.62 209 ARG A O 1
ATOM 1703 N N . GLU A 1 210 ? 12.799 -7.912 -9.799 1.00 94.25 210 GLU A N 1
ATOM 1704 C CA . GLU A 1 210 ? 14.137 -7.485 -10.217 1.00 94.25 210 GLU A CA 1
ATOM 1705 C C . GLU A 1 210 ? 14.072 -6.458 -11.352 1.00 94.25 210 GLU A C 1
ATOM 1707 O O . GLU A 1 210 ? 14.700 -5.401 -11.272 1.00 94.25 210 GLU A O 1
ATOM 1712 N N . SER A 1 211 ? 13.250 -6.715 -12.375 1.00 93.81 211 SER A N 1
ATOM 1713 C CA . SER A 1 211 ? 13.049 -5.787 -13.493 1.00 93.81 211 SER A CA 1
ATOM 1714 C C . SER A 1 211 ? 12.566 -4.410 -13.019 1.00 93.81 211 SER A C 1
ATOM 1716 O O . SER A 1 211 ? 13.116 -3.375 -13.412 1.00 93.81 211 SER A O 1
ATOM 1718 N N . ILE A 1 212 ? 11.583 -4.383 -12.113 1.00 94.69 212 ILE A N 1
ATOM 1719 C CA . ILE A 1 212 ? 11.065 -3.145 -11.522 1.00 94.69 212 ILE A CA 1
ATOM 1720 C C . ILE A 1 212 ? 12.156 -2.424 -10.726 1.00 94.69 212 ILE A C 1
ATOM 1722 O O . ILE A 1 212 ? 12.294 -1.207 -10.856 1.00 94.69 212 ILE A O 1
ATOM 1726 N N . GLN A 1 213 ? 12.942 -3.141 -9.921 1.00 95.06 213 GLN A N 1
ATOM 1727 C CA . GLN A 1 213 ? 14.020 -2.549 -9.124 1.00 95.06 213 GLN A CA 1
ATOM 1728 C C . GLN A 1 213 ? 15.111 -1.922 -9.997 1.00 95.06 213 GLN A C 1
ATOM 1730 O O . GLN A 1 213 ? 15.546 -0.803 -9.720 1.00 95.06 213 GLN A O 1
ATOM 1735 N N . ILE A 1 214 ? 15.526 -2.605 -11.068 1.00 94.12 214 ILE A N 1
ATOM 1736 C CA . ILE A 1 214 ? 16.497 -2.075 -12.037 1.00 94.12 214 ILE A CA 1
ATOM 1737 C C . ILE A 1 214 ? 15.946 -0.796 -12.674 1.00 94.12 214 ILE A C 1
ATOM 1739 O O . ILE A 1 214 ? 16.611 0.243 -12.673 1.00 94.12 214 ILE A O 1
ATOM 1743 N N . ARG A 1 215 ? 14.698 -0.844 -13.155 1.00 92.25 215 ARG A N 1
ATOM 1744 C CA . ARG A 1 215 ? 14.030 0.313 -13.758 1.00 92.25 215 ARG A CA 1
ATOM 1745 C C . ARG A 1 215 ? 13.915 1.484 -12.781 1.00 92.25 215 ARG A C 1
ATOM 1747 O O . ARG A 1 215 ? 14.133 2.627 -13.177 1.00 92.25 215 ARG A O 1
ATOM 1754 N N . ALA A 1 216 ? 13.585 1.220 -11.519 1.00 92.88 216 ALA A N 1
ATOM 1755 C CA . ALA A 1 216 ? 13.449 2.251 -10.499 1.00 92.88 216 ALA A CA 1
ATOM 1756 C C . ALA A 1 216 ? 14.770 2.982 -10.246 1.00 92.88 216 ALA A C 1
ATOM 1758 O O . ALA A 1 216 ? 14.789 4.213 -10.233 1.00 92.88 216 ALA A O 1
ATOM 1759 N N . LYS A 1 217 ? 15.874 2.238 -10.108 1.00 92.38 217 LYS A N 1
ATOM 1760 C CA . LYS A 1 217 ? 17.211 2.814 -9.906 1.00 92.38 217 LYS A CA 1
ATOM 1761 C C . LYS A 1 217 ? 17.622 3.702 -11.081 1.00 92.38 217 LYS A C 1
ATOM 1763 O O . LYS A 1 217 ? 17.960 4.863 -10.866 1.00 92.38 217 LYS A O 1
ATOM 1768 N N . ALA A 1 218 ? 17.466 3.209 -12.311 1.00 90.75 218 ALA A N 1
ATOM 1769 C CA . ALA A 1 218 ? 17.786 3.971 -13.520 1.00 90.75 218 ALA A CA 1
ATOM 1770 C C . ALA A 1 218 ? 16.972 5.277 -13.637 1.00 90.75 218 ALA A C 1
ATOM 1772 O O . ALA A 1 218 ? 17.496 6.334 -13.995 1.00 90.75 218 ALA A O 1
ATOM 1773 N N . LEU A 1 219 ? 15.679 5.242 -13.296 1.00 89.69 219 LEU A N 1
ATOM 1774 C CA . LEU A 1 219 ? 14.831 6.439 -13.309 1.00 89.69 219 LEU A CA 1
ATOM 1775 C C . LEU A 1 219 ? 15.220 7.459 -12.233 1.00 89.69 219 LEU A C 1
ATOM 1777 O O . LEU A 1 219 ? 15.099 8.662 -12.460 1.00 89.69 219 LEU A O 1
ATOM 1781 N N . VAL A 1 220 ? 15.676 7.003 -11.066 1.00 87.81 220 VAL A N 1
ATOM 1782 C CA . VAL A 1 220 ? 16.148 7.897 -10.000 1.00 87.81 220 VAL A CA 1
ATOM 1783 C C . VAL A 1 220 ? 17.480 8.546 -10.373 1.00 87.81 220 VAL A C 1
ATOM 1785 O O . VAL A 1 220 ? 17.665 9.725 -10.091 1.00 87.81 220 VAL A O 1
ATOM 1788 N N . GLU A 1 221 ? 18.386 7.816 -11.023 1.00 88.44 221 GLU A N 1
ATOM 1789 C CA . GLU A 1 221 ? 19.675 8.342 -11.492 1.00 88.44 221 GLU A CA 1
ATOM 1790 C C . GLU A 1 221 ? 19.510 9.398 -12.587 1.00 88.44 221 GLU A C 1
ATOM 1792 O O . GLU A 1 221 ? 20.115 10.459 -12.500 1.00 88.44 221 GLU A O 1
ATOM 1797 N N . THR A 1 222 ? 18.634 9.155 -13.562 1.00 83.19 222 THR A N 1
ATOM 1798 C CA . THR A 1 222 ? 18.333 10.110 -14.649 1.00 83.19 222 THR A CA 1
ATOM 1799 C C . THR A 1 222 ? 17.562 11.355 -14.203 1.00 83.19 222 THR A C 1
ATOM 1801 O O . THR A 1 222 ? 17.462 12.312 -14.965 1.00 83.19 222 THR A O 1
ATOM 1804 N N . SER A 1 223 ? 16.985 11.347 -12.999 1.00 72.06 223 SER A N 1
ATOM 1805 C CA . SER A 1 223 ? 16.225 12.479 -12.446 1.00 72.06 223 SER A CA 1
ATOM 1806 C C . SER A 1 223 ? 17.050 13.358 -11.490 1.00 72.06 223 SER A C 1
ATOM 1808 O O . SER A 1 223 ? 16.478 14.260 -10.873 1.00 72.06 223 SER A O 1
ATOM 1810 N N . LYS A 1 224 ? 18.349 13.067 -11.323 1.00 61.03 224 LYS A N 1
ATOM 1811 C CA . LYS A 1 224 ? 19.325 13.900 -10.602 1.00 61.03 224 LYS A CA 1
ATOM 1812 C C . LYS A 1 224 ? 20.015 14.863 -11.557 1.00 61.03 224 LYS A C 1
ATOM 1814 O O . LYS A 1 224 ? 20.276 15.995 -11.101 1.00 61.03 224 LYS A O 1
#

pLDDT: mean 70.5, std 20.79, range [31.97, 95.62]

InterPro domains:
  IPR001387 Cro/C1-type, helix-turn-helix domain [PF01381] (70-121)
  IPR001387 Cro/C1-type, helix-turn-helix domain [PS50943] (68-128)
  IPR001387 Cro/C1-type, helix-turn-helix domain [cd00093] (65-123)
  IPR010982 Lambda repressor-like, DNA-binding domain superfamily [G3DSA:1.10.260.40] (58-129)
  IPR010982 Lambda repressor-like, DNA-binding domain superfamily [SSF47413] (61-135)

Radius of gyration: 30.39 Å; chains: 1; boun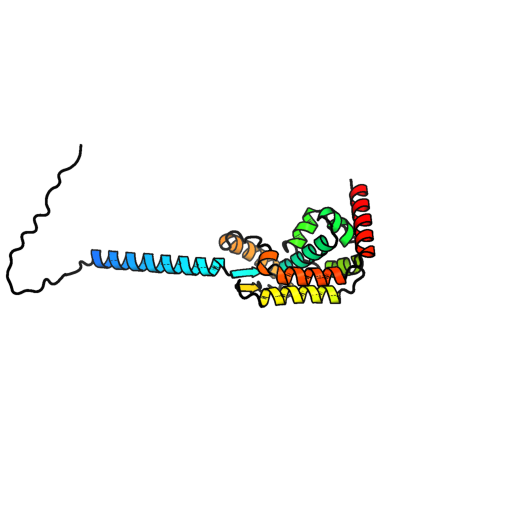ding box: 49×46×99 Å

Foldseek 3Di:
DDDDPDDPPDPDPDDPDDDPPPDDDPVNVVVVVVVVVVVVVVVVVVVVVVQVVQEAEAELQQLLLCLVVLLCVLLVHQLQLCQAQLQPPPHGHHSVRNNCSSRSVDDDDPVSLVSSCVLQVHDSVLSVVLSVLLVVLLPPQPRGRYHYDPPLPLVVPPPNSVVVVVVCVVVCVVPDDDNPPPDSCVSNDPVSSVVSSVSSNVSHDPVSSVVSVVVSVVSVVVVD

Sequence (224 aa):
MNKKDDFINVSVAVDENEEPAYQLTDELTDEIIRAIDNNFNKSCAEKIEALHTKIIITSAEEIFGYMLYLFRKNLGLNQTEMGQVIGGLFFKYTRSGYSKLERGDSRISIQIIFHLSSLISVHHFHLFAIYDEIIKMIAFNKKFNVHFKEPIGLYGFGTLGITTEKLMKKSVKKELGHHQHLKFDDVLGQHNLRQINKIIESLIPDIVRESIQIRAKALVETSK

Organism: Acinetobacter pittii (NCBI:txid48296)

Secondary structure (DSSP, 8-state):
---------------TT--------HHHHHHHHHHHHHHHHHHHHHHHHHHHTTEEEE-HHHHHHHHHHHHHHHTT--HHHHHHHHTTTT----HHHHHHHHTT-S---THHHHHHHHHHT--HHHHHHHHHHHHHHHHT-SSSEEEEPP---GGGTHHHHHHHHHHHHHHHHHHS-------HHHHHHHHHHHHHHHHHHHHS-HHHHHHHHHHHHHHHHHT-